Protein AF-A0A5N6U163-F1 (afdb_monomer)

Structure (mmCIF, N/CA/C/O backbone):
data_AF-A0A5N6U163-F1
#
_entry.id   AF-A0A5N6U163-F1
#
loop_
_atom_site.group_PDB
_atom_site.id
_atom_site.type_symbol
_atom_site.label_atom_id
_atom_site.label_alt_id
_atom_site.label_comp_id
_atom_site.label_asym_id
_atom_site.label_entity_id
_atom_site.label_seq_id
_atom_site.pdbx_PDB_ins_code
_atom_site.Cartn_x
_atom_site.Cartn_y
_atom_site.Cartn_z
_atom_site.occupancy
_atom_site.B_iso_or_equiv
_atom_site.auth_seq_id
_atom_site.auth_comp_id
_atom_site.auth_asym_id
_atom_site.auth_atom_id
_atom_site.pdbx_PDB_model_num
ATOM 1 N N . MET A 1 1 ? -34.568 18.442 1.385 1.00 37.31 1 MET A N 1
ATOM 2 C CA . MET A 1 1 ? -33.485 19.080 2.165 1.00 37.31 1 MET A CA 1
ATOM 3 C C . MET A 1 1 ? -33.330 18.307 3.462 1.00 37.31 1 MET A C 1
ATOM 5 O O . MET A 1 1 ? -34.075 18.571 4.391 1.00 37.31 1 MET A O 1
ATOM 9 N N . THR A 1 2 ? -32.432 17.327 3.523 1.00 28.47 2 THR A N 1
ATOM 10 C CA . THR A 1 2 ? -32.181 16.573 4.760 1.00 28.47 2 THR A CA 1
ATOM 11 C C . THR A 1 2 ? -30.725 16.135 4.810 1.00 28.47 2 THR A C 1
ATOM 13 O O . THR A 1 2 ? -30.266 15.420 3.928 1.00 28.47 2 THR A O 1
ATOM 16 N N . SER A 1 3 ? -30.054 16.632 5.849 1.00 31.48 3 SER A N 1
ATOM 17 C CA . SER A 1 3 ? -28.791 16.200 6.449 1.00 31.48 3 SER A CA 1
ATOM 18 C C . SER A 1 3 ? -27.632 15.858 5.510 1.00 31.48 3 SER A C 1
ATOM 20 O O . SER A 1 3 ? -27.437 14.713 5.119 1.00 31.48 3 SER A O 1
ATOM 22 N N . ASN A 1 4 ? -26.777 16.851 5.244 1.00 32.25 4 ASN A N 1
ATOM 23 C CA . ASN A 1 4 ? -25.361 16.563 5.025 1.00 32.25 4 ASN A CA 1
ATOM 24 C C . ASN A 1 4 ? -24.786 16.100 6.370 1.00 32.25 4 ASN A C 1
ATOM 26 O O . ASN A 1 4 ? -24.245 16.919 7.119 1.00 32.25 4 ASN A O 1
ATOM 30 N N . ASP A 1 5 ? -24.930 14.812 6.679 1.00 33.59 5 ASP A N 1
ATOM 31 C CA . ASP A 1 5 ? -24.161 14.167 7.738 1.00 33.59 5 ASP A CA 1
ATOM 32 C C . ASP A 1 5 ? -22.685 14.334 7.374 1.00 33.59 5 ASP A C 1
ATOM 34 O O . ASP A 1 5 ? -22.127 13.640 6.524 1.00 33.59 5 ASP A O 1
ATOM 38 N N . LYS A 1 6 ? -22.048 15.346 7.965 1.00 33.41 6 LYS A N 1
ATOM 39 C CA . LYS A 1 6 ? -20.608 15.544 7.854 1.00 33.41 6 LYS A CA 1
ATOM 40 C C . LYS A 1 6 ? -19.951 14.454 8.688 1.00 33.41 6 LYS A C 1
ATOM 42 O O . LYS A 1 6 ? -19.620 14.669 9.851 1.00 33.41 6 LYS A O 1
ATOM 47 N N . THR A 1 7 ? -19.746 13.282 8.100 1.00 34.97 7 THR A N 1
ATOM 48 C CA . THR A 1 7 ? -18.809 12.299 8.638 1.00 34.97 7 THR A CA 1
ATOM 49 C C . THR A 1 7 ? -17.405 12.888 8.517 1.00 34.97 7 THR A C 1
ATOM 51 O O . THR A 1 7 ? -16.732 12.744 7.500 1.00 34.97 7 THR A O 1
ATOM 54 N N . ILE A 1 8 ? -16.974 13.627 9.538 1.00 39.44 8 ILE A N 1
ATOM 55 C CA . ILE A 1 8 ? -15.586 14.063 9.673 1.00 39.44 8 ILE A CA 1
ATOM 56 C C . ILE A 1 8 ? -14.854 12.932 10.390 1.00 39.44 8 ILE A C 1
ATOM 58 O O . ILE A 1 8 ? -15.000 12.752 11.597 1.00 39.44 8 ILE A O 1
ATOM 62 N N . VAL A 1 9 ? -14.085 12.152 9.633 1.00 40.88 9 VAL A N 1
ATOM 63 C CA . VAL A 1 9 ? -13.141 11.183 10.195 1.00 40.88 9 VAL A CA 1
ATOM 64 C C . VAL A 1 9 ? -11.949 11.975 10.718 1.00 40.88 9 VAL A C 1
ATOM 66 O O . VAL A 1 9 ? -11.096 12.403 9.943 1.00 40.88 9 VAL A O 1
ATOM 69 N N . ILE A 1 10 ? -11.910 12.221 12.027 1.00 44.44 10 ILE A N 1
ATOM 70 C CA . ILE A 1 10 ? -10.724 12.788 12.669 1.00 44.44 10 ILE A CA 1
ATOM 71 C C . ILE A 1 10 ? -9.799 11.639 13.042 1.00 44.44 10 ILE A C 1
ATOM 73 O O . ILE A 1 10 ? -10.140 10.788 13.863 1.00 44.44 10 ILE A O 1
ATOM 77 N N . LEU A 1 11 ? -8.629 11.633 12.416 1.00 45.81 11 LEU A N 1
ATOM 78 C CA . LEU A 1 11 ? -7.546 10.706 12.690 1.00 45.81 11 LEU A CA 1
ATOM 79 C C . LEU A 1 11 ? -6.808 11.223 13.932 1.00 45.81 11 LEU A C 1
ATOM 81 O O . LEU A 1 11 ? -6.024 12.164 13.851 1.00 45.81 11 LEU A O 1
ATOM 85 N N . ALA A 1 12 ? -7.129 10.672 15.102 1.00 37.75 12 ALA A N 1
ATOM 86 C CA . ALA A 1 12 ? -6.407 10.964 16.339 1.00 37.75 12 ALA A CA 1
ATOM 87 C C . ALA A 1 12 ? -5.382 9.860 16.632 1.00 37.75 12 ALA A C 1
ATOM 89 O O . ALA A 1 12 ? -5.556 8.710 16.240 1.00 37.75 12 ALA A O 1
ATOM 90 N N . SER A 1 13 ? -4.292 10.253 17.280 1.00 43.25 13 SER A N 1
ATOM 91 C CA . SER A 1 13 ? -3.027 9.536 17.445 1.00 43.25 13 SER A CA 1
ATOM 92 C C . SER A 1 13 ? -3.063 8.383 18.457 1.00 43.25 13 SER A C 1
ATOM 94 O O . SER A 1 13 ? -3.935 8.287 19.314 1.00 43.25 13 SER A O 1
ATOM 96 N N . GLY A 1 14 ? -2.073 7.493 18.380 1.00 39.50 14 GLY A N 1
ATOM 97 C CA . GLY A 1 14 ? -1.786 6.497 19.413 1.00 39.50 14 GLY A CA 1
ATOM 98 C C . GLY A 1 14 ? -1.011 7.121 20.574 1.00 39.50 14 GLY A C 1
ATOM 99 O O . GLY A 1 14 ? 0.207 7.216 20.507 1.00 39.50 14 GLY A O 1
ATOM 100 N N . ALA A 1 15 ? -1.745 7.578 21.590 1.00 39.75 15 ALA A N 1
ATOM 101 C CA . ALA A 1 15 ? -1.333 7.774 22.996 1.00 39.75 15 ALA A CA 1
ATOM 102 C C . ALA A 1 15 ? -2.535 8.149 23.900 1.00 39.75 15 ALA A C 1
ATOM 104 O O . ALA A 1 15 ? -2.361 8.475 25.068 1.00 39.75 15 ALA A O 1
ATOM 105 N N . TRP A 1 16 ? -3.769 8.105 23.382 1.00 45.00 16 TRP A N 1
ATOM 106 C CA . TRP A 1 16 ? -4.985 8.545 24.078 1.00 45.00 16 TRP A CA 1
ATOM 107 C C . TRP A 1 16 ? -5.735 7.396 24.759 1.00 45.00 16 TRP A C 1
ATOM 109 O O . TRP A 1 16 ? -6.938 7.479 24.986 1.00 45.00 16 TRP A O 1
ATOM 119 N N . ASN A 1 17 ? -5.047 6.294 25.056 1.00 41.75 17 ASN A N 1
ATOM 120 C CA . ASN A 1 17 ? -5.713 5.072 25.507 1.00 41.75 17 ASN A CA 1
ATOM 121 C C . ASN A 1 17 ? -6.076 5.066 27.005 1.00 41.75 17 ASN A C 1
ATOM 123 O O . ASN A 1 17 ? -6.605 4.064 27.474 1.00 41.75 17 ASN A O 1
ATOM 127 N N . ALA A 1 18 ? -5.860 6.162 27.742 1.00 45.00 18 ALA A N 1
ATOM 128 C CA . ALA A 1 18 ? -6.469 6.393 29.056 1.00 45.00 18 ALA A CA 1
ATOM 129 C C . ALA A 1 18 ? -6.317 7.867 29.483 1.00 45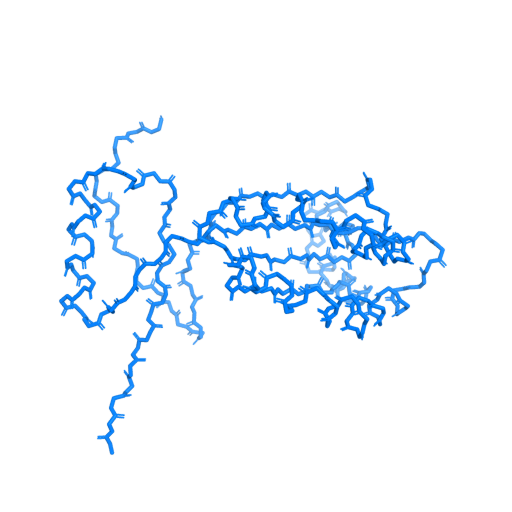.00 18 ALA A C 1
ATOM 131 O O . ALA A 1 18 ? -5.193 8.351 29.603 1.00 45.00 18 ALA A O 1
ATOM 132 N N . GLY A 1 19 ? -7.423 8.579 29.739 1.00 49.75 19 GLY A N 1
ATOM 133 C CA . GLY A 1 19 ? -7.392 9.902 30.384 1.00 49.75 19 GLY A CA 1
ATOM 134 C C . GLY A 1 19 ? -8.506 10.869 29.967 1.00 49.75 19 GLY A C 1
ATOM 135 O O . GLY A 1 19 ? -9.100 10.741 28.897 1.00 49.75 19 GLY A O 1
ATOM 136 N N . SER A 1 20 ? -8.737 11.887 30.804 1.00 51.34 20 SER A N 1
ATOM 137 C CA . SER A 1 20 ? -9.823 12.877 30.674 1.00 51.34 20 SER A CA 1
ATOM 138 C C . SER A 1 20 ? -9.835 13.640 29.346 1.00 51.34 20 SER A C 1
ATOM 140 O O . SER A 1 20 ? -10.900 13.954 28.828 1.00 51.34 20 SER A O 1
ATOM 142 N N . ALA A 1 21 ? -8.669 13.880 28.743 1.00 48.16 21 ALA A N 1
ATOM 143 C CA . ALA A 1 21 ? -8.567 14.624 27.489 1.00 48.16 21 ALA A CA 1
ATOM 144 C C . ALA A 1 21 ? -9.175 13.870 26.285 1.00 48.16 21 ALA A C 1
ATOM 146 O O . ALA A 1 21 ? -9.690 14.498 25.358 1.00 48.16 21 ALA A O 1
ATOM 147 N N . TYR A 1 22 ? -9.162 12.529 26.298 1.00 53.06 22 TYR A N 1
ATOM 148 C CA . TYR A 1 22 ? -9.832 11.717 25.276 1.00 53.06 22 TYR A CA 1
ATOM 149 C C . TYR A 1 22 ? -11.356 11.781 25.423 1.00 53.06 22 TYR A C 1
ATOM 151 O O . TYR A 1 22 ? -12.075 11.947 24.434 1.00 53.06 22 TYR A O 1
ATOM 159 N N . ASP A 1 23 ? -11.847 11.708 26.659 1.00 58.38 23 ASP A N 1
ATOM 160 C CA . ASP A 1 23 ? -13.275 11.796 26.963 1.00 58.38 23 ASP A CA 1
ATOM 161 C C . ASP A 1 23 ? -13.838 13.188 26.641 1.00 58.38 23 ASP A C 1
ATOM 163 O O . ASP A 1 23 ? -14.904 13.297 26.024 1.00 58.38 23 ASP A O 1
ATOM 167 N N . ASP A 1 24 ? -13.091 14.251 26.955 1.00 59.28 24 ASP A N 1
ATOM 168 C CA . ASP A 1 24 ? -13.435 15.634 26.609 1.00 59.28 24 ASP A CA 1
ATOM 169 C C . ASP A 1 24 ? -13.483 15.843 25.090 1.00 59.28 24 ASP A C 1
ATOM 171 O O . ASP A 1 24 ? -14.421 16.454 24.566 1.00 59.28 24 ASP A O 1
ATOM 175 N N . PHE A 1 25 ? -12.534 15.259 24.353 1.00 58.34 25 PHE A N 1
ATOM 176 C CA . PHE A 1 25 ? -12.524 15.287 22.893 1.00 58.34 25 PHE A CA 1
ATOM 177 C C . PHE A 1 25 ? -13.728 14.545 22.294 1.00 58.34 25 PHE A C 1
ATOM 179 O O . PHE A 1 25 ? -14.425 15.090 21.435 1.00 58.34 25 PHE A O 1
ATOM 186 N N . ARG A 1 26 ? -14.062 13.342 22.784 1.00 58.09 26 ARG A N 1
ATOM 187 C CA . ARG A 1 26 ? -15.274 12.618 22.350 1.00 58.09 26 ARG A CA 1
ATOM 188 C C . ARG A 1 26 ? -16.549 13.395 22.672 1.00 58.09 26 ARG A C 1
ATOM 190 O O . ARG A 1 26 ? -17.480 13.392 21.865 1.00 58.09 26 ARG A O 1
ATOM 197 N N . ARG A 1 27 ? -16.602 14.076 23.820 1.00 64.25 27 ARG A N 1
ATOM 198 C CA . ARG A 1 27 ? -17.743 14.908 24.227 1.00 64.25 27 ARG A CA 1
ATOM 199 C C . ARG A 1 27 ? -17.920 16.111 23.305 1.00 64.25 27 ARG A C 1
ATOM 201 O O . ARG A 1 27 ? -19.040 16.345 22.851 1.00 64.25 27 ARG A O 1
ATOM 208 N N . LEU A 1 28 ? -16.835 16.815 22.977 1.00 58.09 28 LEU A N 1
ATOM 209 C CA . LEU A 1 28 ? -16.834 17.925 22.019 1.00 58.09 28 LEU A CA 1
ATOM 210 C C . LEU A 1 28 ? -17.310 17.464 20.636 1.00 58.09 28 LEU A C 1
ATOM 212 O O . LEU A 1 28 ? -18.118 18.130 19.991 1.00 58.09 28 LEU A O 1
ATOM 216 N N . LEU A 1 29 ? -16.849 16.298 20.190 1.00 57.53 29 LEU A N 1
ATOM 217 C CA . LEU A 1 29 ? -17.212 15.742 18.890 1.00 57.53 29 LEU A CA 1
ATOM 218 C C . LEU A 1 29 ? -18.684 15.339 18.835 1.00 57.53 29 LEU A C 1
ATOM 220 O O . LEU A 1 29 ? -19.384 15.731 17.903 1.00 57.53 29 LEU A O 1
ATOM 224 N N . LYS A 1 30 ? -19.199 14.707 19.891 1.00 59.59 30 LYS A N 1
ATOM 225 C CA . LYS A 1 30 ? -20.630 14.415 20.032 1.00 59.59 30 LYS A CA 1
ATOM 226 C C . LYS A 1 30 ? -21.488 15.689 20.051 1.00 59.59 30 LYS A C 1
ATOM 228 O O . LYS A 1 30 ? -22.530 15.719 19.405 1.00 59.59 30 LYS A O 1
ATOM 233 N N . GLN A 1 31 ? -21.045 16.753 20.731 1.00 63.31 31 GLN A N 1
ATOM 234 C CA . GLN A 1 31 ? -21.716 18.066 20.724 1.00 63.31 31 GLN A CA 1
ATOM 235 C C . GLN A 1 31 ? -21.731 18.718 19.335 1.00 63.31 31 GLN A C 1
ATOM 237 O O . GLN A 1 31 ? -22.692 19.399 18.989 1.00 63.31 31 GLN A O 1
ATOM 242 N N . LYS A 1 32 ? -20.694 18.485 18.522 1.00 54.88 32 LYS A N 1
ATOM 243 C CA . LYS A 1 32 ? -20.610 18.947 17.127 1.00 54.88 32 LYS A CA 1
ATOM 244 C C . LYS A 1 32 ? -21.288 18.006 16.119 1.00 54.88 32 LYS A C 1
ATOM 246 O O . LYS A 1 32 ? -21.136 18.208 14.917 1.00 54.88 32 LYS A O 1
ATOM 251 N N . GLY A 1 33 ? -22.032 16.998 16.583 1.00 48.00 33 GLY A N 1
ATOM 252 C CA . GLY A 1 33 ? -22.760 16.053 15.728 1.00 48.00 33 GLY A CA 1
ATOM 253 C C . GLY A 1 33 ? -21.888 14.968 15.087 1.00 48.00 33 GLY A C 1
ATOM 254 O O . GLY A 1 33 ? -22.358 14.245 14.215 1.00 48.00 33 GLY A O 1
ATOM 255 N N . VAL A 1 34 ? -20.628 14.826 15.509 1.00 50.12 34 VAL A N 1
ATOM 256 C CA . VAL A 1 34 ? -19.741 13.739 15.079 1.00 50.12 34 VAL A CA 1
ATOM 257 C C . VAL A 1 34 ? -20.074 12.495 15.900 1.00 50.12 34 VAL A C 1
ATOM 259 O O . VAL A 1 34 ? -19.879 12.454 17.115 1.00 50.12 34 VAL A O 1
ATOM 262 N N . THR A 1 35 ? -20.600 11.470 15.236 1.00 43.09 35 THR A N 1
ATOM 263 C CA . THR A 1 35 ? -21.130 10.260 15.885 1.00 43.09 35 THR A CA 1
ATOM 264 C C . THR A 1 35 ? -20.098 9.141 16.044 1.00 43.09 35 THR A C 1
ATOM 266 O O . THR A 1 35 ? -20.342 8.203 16.803 1.00 43.09 35 THR A O 1
ATOM 269 N N . ALA A 1 36 ? -18.926 9.246 15.404 1.00 41.28 36 ALA A N 1
ATOM 270 C CA . ALA A 1 36 ? -17.842 8.274 15.523 1.00 41.28 36 ALA A CA 1
ATOM 271 C C . ALA A 1 36 ? -16.456 8.923 15.380 1.00 41.28 36 ALA A C 1
ATOM 273 O O . ALA A 1 36 ? -16.225 9.745 14.497 1.00 41.28 36 ALA A O 1
ATOM 274 N N . VAL A 1 37 ? -15.529 8.509 16.247 1.00 47.16 37 VAL A N 1
ATOM 275 C CA . VAL A 1 37 ? -14.111 8.891 16.230 1.00 47.16 37 VAL A CA 1
ATOM 276 C C . VAL A 1 37 ? -13.329 7.599 16.367 1.00 47.16 37 VAL A C 1
ATOM 278 O O . VAL A 1 37 ? -13.448 6.920 17.390 1.00 47.16 37 VAL A O 1
ATOM 281 N N . ALA A 1 38 ? -12.587 7.230 15.330 1.00 51.19 38 ALA A N 1
ATOM 282 C CA . ALA A 1 38 ? -11.729 6.058 15.345 1.00 51.19 38 ALA A CA 1
ATOM 283 C C . ALA A 1 38 ? -10.279 6.519 15.209 1.00 51.19 38 ALA A C 1
ATOM 285 O O . ALA A 1 38 ? -9.942 7.260 14.288 1.00 51.19 38 ALA A O 1
ATOM 286 N N . ILE A 1 39 ? -9.426 6.069 16.127 1.00 57.16 39 ILE A N 1
ATOM 287 C CA . ILE A 1 39 ? -7.986 6.032 15.882 1.00 57.16 39 ILE A CA 1
ATOM 288 C C . ILE A 1 39 ? -7.804 4.984 14.790 1.00 57.16 39 ILE A C 1
ATOM 290 O O . ILE A 1 39 ? -8.208 3.834 14.966 1.00 57.16 39 ILE A O 1
ATOM 294 N N . VAL A 1 40 ? -7.260 5.391 13.649 1.00 71.25 40 VAL A N 1
ATOM 295 C CA . VAL A 1 40 ? -7.037 4.484 12.528 1.00 71.25 40 VAL A CA 1
ATOM 296 C C . VAL A 1 40 ? -5.541 4.381 12.307 1.00 71.25 40 VAL A C 1
ATOM 298 O O . VAL A 1 40 ? -4.883 5.344 11.916 1.00 71.25 40 VAL A O 1
ATOM 301 N N . ILE A 1 41 ? -5.000 3.202 12.594 1.00 85.38 41 ILE A N 1
ATOM 302 C CA . ILE A 1 41 ? -3.620 2.863 12.282 1.00 85.38 41 ILE A CA 1
ATOM 303 C C . ILE A 1 41 ? -3.516 2.757 10.768 1.00 85.38 41 ILE A C 1
ATOM 305 O O . ILE A 1 41 ? -4.310 2.065 10.126 1.00 85.38 41 ILE A O 1
ATOM 309 N N . ARG A 1 42 ? -2.505 3.412 10.206 1.00 91.94 42 ARG A N 1
ATOM 310 C CA . ARG A 1 42 ? -2.110 3.233 8.819 1.00 91.94 42 ARG A CA 1
ATOM 311 C C . ARG A 1 42 ? -0.904 2.316 8.736 1.00 91.94 42 ARG A C 1
ATOM 313 O O . ARG A 1 42 ? 0.172 2.658 9.225 1.00 91.94 42 ARG A O 1
ATOM 320 N N . LEU A 1 43 ? -1.068 1.189 8.055 1.00 95.25 43 LEU A N 1
ATOM 321 C CA . LEU A 1 43 ? 0.029 0.325 7.639 1.00 95.25 43 LEU A CA 1
ATOM 322 C C . LEU A 1 43 ? 0.359 0.618 6.172 1.00 95.25 43 LEU A C 1
ATOM 324 O O . LEU A 1 43 ? -0.522 0.562 5.318 1.00 95.25 43 LEU A O 1
ATOM 328 N N . THR A 1 44 ? 1.620 0.921 5.871 1.00 97.00 44 THR A N 1
ATOM 329 C CA . THR A 1 44 ? 2.100 1.100 4.492 1.00 97.00 44 THR A CA 1
ATOM 330 C C . THR A 1 44 ? 3.066 -0.017 4.134 1.00 97.00 44 THR A C 1
ATOM 332 O O . THR A 1 44 ? 4.000 -0.277 4.889 1.00 97.00 44 THR A O 1
ATOM 335 N N . LEU A 1 45 ? 2.870 -0.666 2.985 1.00 97.31 45 LEU A N 1
ATOM 336 C CA . LEU A 1 45 ? 3.805 -1.654 2.444 1.00 97.31 45 LEU A CA 1
ATOM 337 C C . LEU A 1 45 ? 4.381 -1.106 1.142 1.00 97.31 45 LEU A C 1
ATOM 339 O O . LEU A 1 45 ? 3.665 -1.010 0.152 1.00 97.31 45 LEU A O 1
ATOM 343 N N . MET A 1 46 ? 5.659 -0.751 1.142 1.00 97.94 46 MET A N 1
ATOM 344 C CA . MET A 1 46 ? 6.389 -0.304 -0.042 1.00 97.94 46 MET A CA 1
ATOM 345 C C . MET A 1 46 ? 6.845 -1.521 -0.836 1.00 97.94 46 MET A C 1
ATOM 347 O O . MET A 1 46 ? 7.569 -2.371 -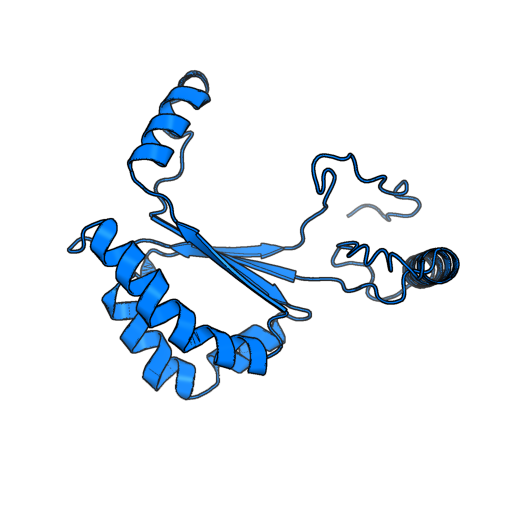0.310 1.00 97.94 46 MET A O 1
ATOM 351 N N . LEU A 1 47 ? 6.397 -1.614 -2.083 1.00 97.81 47 LEU A N 1
ATOM 352 C CA . LEU A 1 47 ? 6.556 -2.801 -2.907 1.00 97.81 47 LEU A CA 1
ATOM 353 C C . LEU A 1 47 ? 7.730 -2.671 -3.873 1.00 97.81 47 LEU A C 1
ATOM 355 O O . LEU A 1 47 ? 8.010 -1.604 -4.426 1.00 97.81 47 LEU A O 1
ATOM 359 N N . LYS A 1 48 ? 8.381 -3.808 -4.105 1.00 97.56 48 LYS A N 1
ATOM 360 C CA . LYS A 1 48 ? 9.273 -4.033 -5.239 1.00 97.56 48 LYS A CA 1
ATOM 361 C C . LYS A 1 48 ? 8.654 -5.073 -6.142 1.00 97.56 48 LYS A C 1
ATOM 363 O O . LYS A 1 48 ? 8.344 -6.166 -5.662 1.00 97.56 48 LYS A O 1
ATOM 368 N N . LYS A 1 49 ? 8.513 -4.766 -7.428 1.00 97.31 49 LYS A N 1
ATOM 369 C CA . LYS A 1 49 ? 8.105 -5.771 -8.405 1.00 97.31 49 LYS A CA 1
ATOM 370 C C . LYS A 1 49 ? 9.224 -6.778 -8.616 1.00 97.31 49 LYS A C 1
ATOM 372 O O . LYS A 1 49 ? 10.402 -6.507 -8.353 1.00 97.31 49 LYS A O 1
ATOM 377 N N . ARG A 1 50 ? 8.868 -7.956 -9.110 1.00 97.81 50 ARG A N 1
ATOM 378 C CA . ARG A 1 50 ? 9.877 -8.899 -9.587 1.00 97.81 50 ARG A CA 1
ATOM 379 C C . ARG A 1 50 ? 10.651 -8.319 -10.775 1.00 97.81 50 ARG A C 1
ATOM 381 O O . ARG A 1 50 ? 10.104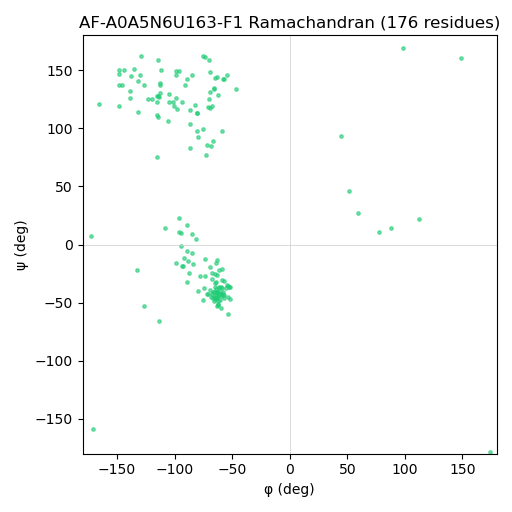 -7.597 -11.606 1.00 97.81 50 ARG A O 1
ATOM 388 N N . LYS A 1 51 ? 11.946 -8.634 -10.850 1.00 96.25 51 LYS A N 1
ATOM 389 C CA . LYS A 1 51 ? 12.862 -8.057 -11.851 1.00 96.25 51 LYS A CA 1
ATOM 390 C C . LYS A 1 51 ? 12.552 -8.490 -13.286 1.00 96.25 51 LYS A C 1
ATOM 392 O O . LYS A 1 51 ? 12.911 -7.772 -14.208 1.00 96.25 51 LYS A O 1
ATOM 397 N N . ASP A 1 52 ? 11.912 -9.641 -13.454 1.00 97.50 52 ASP A N 1
ATOM 398 C CA . ASP A 1 52 ? 11.555 -10.238 -14.741 1.00 97.50 52 ASP A CA 1
ATOM 399 C C . ASP A 1 52 ? 10.229 -9.722 -15.322 1.00 97.50 52 ASP A C 1
ATOM 401 O O . ASP A 1 52 ? 9.910 -10.032 -16.465 1.00 97.50 52 ASP A O 1
ATOM 405 N N . LEU A 1 53 ? 9.472 -8.916 -14.570 1.00 97.81 53 LEU A N 1
ATOM 406 C CA . LEU A 1 53 ? 8.214 -8.333 -15.035 1.00 97.81 53 LEU A CA 1
ATOM 407 C C . LEU A 1 53 ? 8.401 -6.921 -15.582 1.00 97.81 53 LEU A C 1
ATOM 409 O O . LEU A 1 53 ? 9.208 -6.142 -15.067 1.00 97.81 53 LEU A O 1
ATOM 413 N N . THR A 1 54 ? 7.582 -6.539 -16.556 1.00 97.38 54 THR A N 1
ATOM 414 C CA . THR A 1 54 ? 7.388 -5.129 -16.922 1.00 97.38 54 THR A CA 1
ATOM 415 C C . THR A 1 54 ? 6.545 -4.401 -15.867 1.00 97.38 54 THR A C 1
ATOM 417 O O . THR A 1 54 ? 5.844 -5.030 -15.070 1.00 97.38 54 THR A O 1
ATOM 420 N N . ASP A 1 55 ? 6.590 -3.064 -15.845 1.00 96.44 55 ASP A N 1
ATOM 421 C CA . ASP A 1 55 ? 5.717 -2.262 -14.969 1.00 96.44 55 ASP A CA 1
ATOM 422 C C . ASP A 1 55 ? 4.230 -2.506 -15.265 1.00 96.44 55 ASP A C 1
ATOM 424 O O . ASP A 1 55 ? 3.417 -2.594 -14.349 1.00 96.44 55 ASP A O 1
ATOM 428 N N . GLU A 1 56 ? 3.876 -2.691 -16.540 1.00 96.81 56 GLU A N 1
ATOM 429 C CA . GLU A 1 56 ? 2.506 -2.998 -16.954 1.00 96.81 56 GLU A CA 1
ATOM 430 C C . GLU A 1 56 ? 2.040 -4.360 -16.428 1.00 96.81 56 GLU A C 1
ATOM 432 O O . GLU A 1 56 ? 0.954 -4.454 -15.858 1.00 96.81 56 GLU A O 1
ATOM 437 N N . GLN A 1 57 ? 2.859 -5.409 -16.562 1.00 98.19 57 GLN A N 1
ATOM 438 C CA . GLN A 1 57 ? 2.534 -6.738 -16.036 1.00 98.19 57 GLN A CA 1
ATOM 439 C C . GLN A 1 57 ? 2.329 -6.698 -14.519 1.00 98.19 57 GLN A C 1
ATOM 441 O O . GLN A 1 57 ? 1.350 -7.253 -14.015 1.00 98.19 57 GLN A O 1
ATOM 446 N N . PHE A 1 58 ? 3.213 -5.994 -13.807 1.00 98.31 58 PHE A N 1
ATOM 447 C CA . PHE A 1 58 ? 3.108 -5.784 -12.367 1.00 98.31 58 PHE A CA 1
ATOM 448 C C . PHE A 1 58 ? 1.804 -5.065 -11.988 1.00 98.31 58 PHE A C 1
ATOM 450 O O . PHE A 1 58 ? 1.023 -5.600 -11.200 1.00 98.31 58 PHE A O 1
ATOM 457 N N . HIS A 1 59 ? 1.519 -3.899 -12.576 1.00 97.75 59 HIS A N 1
ATOM 458 C CA . HIS A 1 59 ? 0.310 -3.128 -12.264 1.00 97.75 59 HIS A CA 1
ATOM 459 C C . HIS A 1 59 ? -0.974 -3.873 -12.640 1.00 97.75 59 HIS A C 1
ATOM 461 O O . HIS A 1 59 ? -1.953 -3.828 -11.889 1.00 97.75 59 HIS A O 1
ATOM 467 N N . ARG A 1 60 ? -0.976 -4.585 -13.773 1.00 98.12 60 ARG A N 1
ATOM 468 C CA . ARG A 1 60 ? -2.128 -5.353 -14.253 1.00 98.12 60 ARG A CA 1
ATOM 469 C C . ARG A 1 60 ? -2.457 -6.508 -13.314 1.00 98.12 60 ARG A C 1
ATOM 471 O O . ARG A 1 60 ? -3.616 -6.645 -12.928 1.00 98.12 60 ARG A O 1
ATOM 478 N N . HIS A 1 61 ? -1.463 -7.309 -12.920 1.00 98.62 61 HIS A N 1
ATOM 479 C CA . HIS A 1 61 ? -1.671 -8.399 -11.958 1.00 98.62 61 HIS A CA 1
ATOM 480 C C . HIS A 1 61 ? -2.119 -7.849 -10.606 1.00 98.62 61 HIS A C 1
ATOM 482 O O . HIS A 1 61 ? -3.107 -8.312 -10.035 1.00 98.62 61 HIS A O 1
ATOM 488 N N . TRP A 1 62 ? -1.448 -6.802 -10.124 1.00 98.38 62 TRP A N 1
ATOM 489 C CA . TRP A 1 62 ? -1.754 -6.217 -8.826 1.00 98.38 62 TRP A CA 1
ATOM 490 C C . TRP A 1 62 ? -3.185 -5.660 -8.764 1.00 98.38 62 TRP A C 1
ATOM 492 O O . TRP A 1 62 ? -3.909 -5.925 -7.804 1.00 98.38 62 TRP A O 1
ATOM 502 N N . THR A 1 63 ? -3.631 -4.972 -9.818 1.00 98.19 63 THR A N 1
ATOM 503 C CA . THR A 1 63 ? -4.971 -4.367 -9.887 1.00 98.19 63 THR A CA 1
ATOM 504 C C . THR A 1 63 ? -6.068 -5.397 -10.124 1.00 98.19 63 THR A C 1
ATOM 506 O O . THR A 1 63 ? -7.093 -5.361 -9.450 1.00 98.19 63 THR A O 1
ATOM 509 N N . HIS A 1 64 ? -5.893 -6.297 -11.095 1.00 98.25 64 HIS A N 1
ATOM 510 C CA . HIS A 1 64 ? -6.993 -7.129 -11.599 1.00 98.25 64 HIS A CA 1
ATOM 511 C C . HIS A 1 64 ? -7.035 -8.540 -11.014 1.00 98.25 64 HIS A C 1
ATOM 513 O O . HIS A 1 64 ? -8.063 -9.201 -11.138 1.00 98.25 64 HIS A O 1
ATOM 519 N N . VAL A 1 65 ? -5.953 -8.998 -10.383 1.00 98.38 65 VAL A N 1
ATOM 520 C CA . VAL A 1 65 ? -5.880 -10.322 -9.750 1.00 98.38 65 VAL A CA 1
ATOM 521 C C . VAL A 1 65 ? -5.757 -10.157 -8.242 1.00 98.38 65 VAL A C 1
ATOM 523 O O . VAL A 1 65 ? -6.700 -10.461 -7.512 1.00 98.38 65 VAL A O 1
ATOM 526 N N . HIS A 1 66 ? -4.643 -9.586 -7.779 1.00 98.31 66 HIS A N 1
ATOM 527 C CA . HIS A 1 66 ? -4.342 -9.502 -6.350 1.00 98.31 66 HIS A CA 1
ATOM 528 C C . HIS A 1 66 ? -5.350 -8.633 -5.590 1.00 98.31 66 HIS A C 1
ATOM 530 O O . HIS A 1 66 ? -5.831 -9.022 -4.530 1.00 98.31 66 HIS A O 1
ATOM 536 N N . GLY A 1 67 ? -5.703 -7.462 -6.133 1.00 97.94 67 GLY A N 1
ATOM 537 C CA . GLY A 1 67 ? -6.642 -6.529 -5.508 1.00 97.94 67 GLY A CA 1
ATOM 538 C C . GLY A 1 67 ? -7.982 -7.185 -5.146 1.00 97.94 67 GLY A C 1
ATOM 539 O O . GLY A 1 67 ? -8.324 -7.223 -3.961 1.00 97.94 67 GLY A O 1
ATOM 540 N N . PRO A 1 68 ? -8.727 -7.741 -6.119 1.00 97.69 68 PRO A N 1
ATOM 541 C CA . PRO A 1 68 ? -9.962 -8.479 -5.863 1.00 97.69 68 PRO A CA 1
ATOM 542 C C . PRO A 1 68 ? -9.776 -9.675 -4.925 1.00 97.69 68 PRO A C 1
ATOM 544 O O . PRO A 1 68 ? -10.598 -9.867 -4.030 1.00 97.69 68 PRO A O 1
ATOM 547 N N . LEU A 1 69 ? -8.683 -10.432 -5.089 1.00 97.88 69 LEU A N 1
ATOM 548 C CA . LEU A 1 69 ? -8.372 -11.618 -4.287 1.00 97.88 69 LEU A CA 1
ATOM 549 C C . LEU A 1 69 ? -8.303 -11.297 -2.786 1.00 97.88 69 LEU A C 1
ATOM 551 O O . LEU A 1 69 ? -8.881 -12.017 -1.973 1.00 97.88 69 LEU A O 1
ATOM 555 N N . VAL A 1 70 ? -7.625 -10.209 -2.407 1.00 97.81 70 VAL A N 1
ATOM 556 C CA . VAL A 1 70 ? -7.4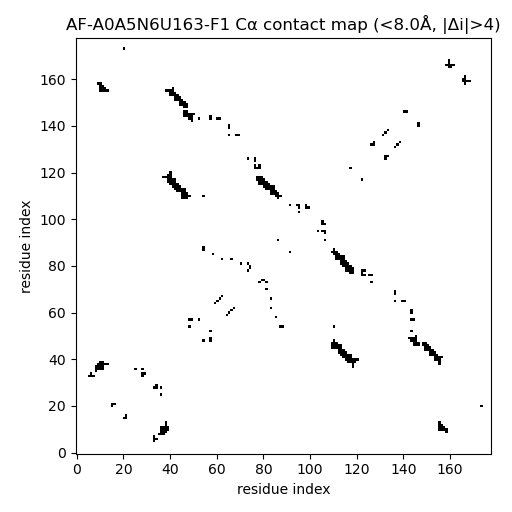03 -9.875 -0.989 1.00 97.81 70 VAL A CA 1
ATOM 557 C C . VAL A 1 70 ? -8.463 -8.951 -0.398 1.00 97.81 70 VAL A C 1
ATOM 559 O O . VAL A 1 70 ? -8.583 -8.894 0.821 1.00 97.81 70 VAL A O 1
ATOM 562 N N . SER A 1 71 ? -9.243 -8.228 -1.207 1.00 96.06 71 SER A N 1
ATOM 563 C CA . SER A 1 71 ? -10.120 -7.155 -0.703 1.00 96.06 71 SER A CA 1
ATOM 564 C C . SER A 1 71 ? -11.190 -7.652 0.272 1.00 96.06 71 SER A C 1
ATOM 566 O O . SER A 1 71 ? -11.287 -7.137 1.386 1.00 96.06 71 SER A O 1
ATOM 568 N N . ALA A 1 72 ? -11.968 -8.674 -0.109 1.00 92.75 72 ALA A N 1
ATOM 569 C CA . ALA A 1 72 ? -13.002 -9.239 0.766 1.00 92.75 72 ALA A CA 1
ATOM 570 C C . ALA A 1 72 ? -12.392 -9.893 2.016 1.00 92.75 72 ALA A C 1
ATOM 572 O O . ALA A 1 72 ? -12.928 -9.779 3.118 1.00 92.75 72 ALA A O 1
ATOM 573 N N . TRP A 1 73 ? -11.234 -10.529 1.849 1.00 96.75 73 TRP A N 1
ATOM 574 C CA . TRP A 1 73 ? -10.505 -11.172 2.932 1.00 96.75 73 TRP A CA 1
ATOM 575 C C . TRP A 1 73 ? -9.970 -10.163 3.961 1.00 96.75 73 TRP A C 1
ATOM 577 O O . TRP A 1 73 ? -10.183 -10.346 5.159 1.00 96.75 73 TRP A O 1
ATOM 587 N N . LEU A 1 74 ? -9.350 -9.064 3.519 1.00 96.44 74 LEU A N 1
ATOM 588 C CA . LEU A 1 74 ? -8.883 -7.976 4.387 1.00 96.44 74 LEU A CA 1
ATOM 589 C C . LEU A 1 74 ? -10.051 -7.301 5.115 1.00 96.44 74 LEU A C 1
ATOM 591 O O . LEU A 1 74 ? -9.973 -7.079 6.325 1.00 96.44 74 LEU A O 1
ATOM 595 N N . ALA A 1 75 ? -11.145 -7.019 4.401 1.00 92.50 75 ALA A N 1
ATOM 596 C CA . ALA A 1 75 ? -12.353 -6.449 4.996 1.00 92.50 75 ALA A CA 1
ATOM 597 C C . ALA A 1 75 ? -12.927 -7.360 6.096 1.00 92.50 75 ALA A C 1
ATOM 599 O O . ALA A 1 75 ? -13.255 -6.883 7.181 1.00 92.50 75 ALA A O 1
ATOM 600 N N . GLY A 1 76 ? -12.958 -8.679 5.866 1.00 92.69 76 GLY A N 1
ATOM 601 C CA . GLY A 1 76 ? -13.391 -9.670 6.858 1.00 92.69 76 GLY A CA 1
ATOM 602 C C . GLY A 1 76 ? -12.535 -9.716 8.132 1.00 92.69 76 GLY A C 1
ATOM 603 O O . GLY A 1 76 ? -13.030 -10.128 9.176 1.00 92.69 76 GLY A O 1
ATOM 604 N N . HIS A 1 77 ? -11.284 -9.245 8.078 1.00 94.31 77 HIS A N 1
ATOM 605 C CA . HIS A 1 77 ? -10.387 -9.133 9.239 1.00 94.31 77 HIS A CA 1
ATOM 606 C C . HIS A 1 77 ? -10.383 -7.726 9.871 1.00 94.31 77 HIS A C 1
ATOM 608 O O . HIS A 1 77 ? -9.554 -7.430 10.732 1.00 94.31 77 HIS A O 1
ATOM 614 N N . GLY A 1 78 ? -11.311 -6.849 9.474 1.00 85.88 78 GLY A N 1
ATOM 615 C CA . GLY A 1 78 ? -11.493 -5.527 10.079 1.00 85.88 78 GLY A CA 1
ATOM 616 C C . GLY A 1 78 ? -10.636 -4.414 9.473 1.00 85.88 78 GLY A C 1
ATOM 617 O O . GLY A 1 78 ? -10.527 -3.341 10.067 1.00 85.88 78 GLY A O 1
ATOM 618 N N . VAL A 1 79 ? -10.033 -4.626 8.297 1.00 88.62 79 VAL A N 1
ATOM 619 C CA . VAL A 1 79 ? -9.411 -3.534 7.533 1.00 88.62 79 VAL A CA 1
ATOM 620 C C . VAL A 1 79 ? -10.506 -2.622 6.976 1.00 88.62 79 VAL A C 1
ATOM 622 O O . VAL A 1 79 ? -11.405 -3.068 6.270 1.00 88.62 79 VAL A O 1
ATOM 625 N N . ILE A 1 80 ? -10.409 -1.329 7.277 1.00 87.50 80 ILE A N 1
ATOM 626 C CA . ILE A 1 80 ? -11.420 -0.306 6.967 1.00 87.50 80 ILE A CA 1
ATOM 627 C C . ILE A 1 80 ? -11.186 0.310 5.582 1.00 87.50 80 ILE A C 1
ATOM 629 O O . ILE A 1 80 ? -12.129 0.699 4.897 1.00 87.50 80 ILE A O 1
ATOM 633 N N . LYS A 1 81 ? -9.926 0.407 5.150 1.00 90.19 81 LYS A N 1
ATOM 634 C CA . LYS A 1 81 ? -9.566 0.852 3.798 1.00 90.19 81 LYS A CA 1
ATOM 635 C C . LYS A 1 81 ? -8.323 0.121 3.322 1.00 90.19 81 LYS A C 1
ATOM 637 O O . LYS A 1 81 ? -7.352 -0.001 4.065 1.00 90.19 81 LYS A O 1
ATOM 642 N N . TYR A 1 82 ? -8.369 -0.300 2.064 1.00 95.06 82 TYR A N 1
ATOM 643 C CA . TYR A 1 82 ? -7.254 -0.835 1.296 1.00 95.06 82 TYR A CA 1
ATOM 644 C C . TYR A 1 82 ? -7.092 0.011 0.035 1.00 95.06 82 TYR A C 1
ATOM 646 O O . TYR A 1 82 ? -8.048 0.190 -0.718 1.00 95.06 82 TYR A O 1
ATOM 654 N N . SER A 1 83 ? -5.897 0.546 -0.193 1.00 96.50 83 SER A N 1
ATOM 655 C CA . SER A 1 83 ? -5.547 1.203 -1.451 1.00 96.50 83 SER A CA 1
ATOM 656 C C . SER A 1 83 ? -4.228 0.681 -2.003 1.00 96.50 83 SER A C 1
ATOM 658 O O . SER A 1 83 ? -3.299 0.354 -1.261 1.00 96.50 83 SER A O 1
ATOM 660 N N . GLN A 1 84 ? -4.162 0.635 -3.331 1.00 98.12 84 GLN A N 1
ATOM 661 C CA . GLN A 1 84 ? -2.945 0.403 -4.094 1.00 98.12 84 GLN A CA 1
ATOM 662 C C . GLN A 1 84 ? -2.503 1.732 -4.702 1.00 98.12 84 GLN A C 1
ATOM 664 O O . GLN A 1 84 ? -3.256 2.368 -5.437 1.00 98.12 84 GLN A O 1
ATOM 669 N N . TYR A 1 85 ? -1.286 2.154 -4.392 1.00 97.06 85 TYR A N 1
ATOM 670 C CA . TYR A 1 85 ? -0.609 3.237 -5.083 1.00 97.06 85 TYR A CA 1
ATOM 671 C C . TYR A 1 85 ? 0.339 2.638 -6.114 1.00 97.06 85 TYR A C 1
ATOM 673 O O . TYR A 1 85 ? 1.303 1.958 -5.757 1.00 97.06 85 TYR A O 1
ATOM 681 N N . HIS A 1 86 ? 0.073 2.914 -7.384 1.00 96.38 86 HIS A N 1
ATOM 682 C CA . HIS A 1 86 ? 0.919 2.506 -8.500 1.00 96.38 86 HIS A CA 1
ATOM 683 C C . HIS A 1 86 ? 1.935 3.611 -8.786 1.00 96.38 86 HIS A C 1
ATOM 685 O O . HIS A 1 86 ? 1.562 4.784 -8.809 1.00 96.38 86 HIS A O 1
ATOM 691 N N . GLN A 1 87 ? 3.197 3.255 -9.045 1.00 94.31 87 GLN A N 1
ATOM 692 C CA . GLN A 1 87 ? 4.230 4.218 -9.441 1.00 94.31 87 GLN A CA 1
ATOM 693 C C . GLN A 1 87 ? 4.729 3.946 -10.874 1.00 94.31 87 GLN A C 1
ATOM 695 O O . GLN A 1 87 ? 5.838 3.439 -11.049 1.00 94.31 87 GLN A O 1
ATOM 700 N N . PRO A 1 88 ? 3.943 4.286 -11.919 1.00 92.75 88 PRO A N 1
ATOM 701 C CA . PRO A 1 88 ? 4.394 4.195 -13.304 1.00 92.75 88 PRO A CA 1
ATOM 702 C C . PRO A 1 88 ? 5.703 4.956 -13.563 1.00 92.75 88 PRO A C 1
ATOM 704 O O . PRO A 1 88 ? 5.890 6.047 -13.010 1.00 92.75 88 PRO A O 1
ATOM 707 N N . PRO A 1 89 ? 6.573 4.454 -14.462 1.00 91.44 89 PRO A N 1
ATOM 708 C CA . PRO A 1 89 ? 7.849 5.094 -14.780 1.00 91.44 89 PRO A CA 1
ATOM 709 C C . PRO A 1 89 ? 7.732 6.570 -15.175 1.00 91.44 89 PRO A C 1
ATOM 711 O O . PRO A 1 89 ? 8.578 7.370 -14.785 1.00 91.44 89 PRO A O 1
ATOM 714 N N . GLN A 1 90 ? 6.665 6.946 -15.890 1.00 93.44 90 GLN A N 1
ATOM 715 C CA . GLN A 1 90 ? 6.428 8.330 -16.304 1.00 93.44 90 GLN A CA 1
ATOM 716 C C . GLN A 1 90 ? 6.263 9.272 -15.104 1.00 93.44 90 GLN A C 1
ATOM 718 O O . GLN A 1 90 ? 6.975 10.266 -15.011 1.00 93.44 90 GLN A O 1
ATOM 723 N N . TYR A 1 91 ? 5.392 8.934 -14.146 1.00 93.31 91 TYR A N 1
ATOM 724 C CA . TYR A 1 91 ? 5.187 9.769 -12.958 1.00 93.31 91 TYR A CA 1
ATOM 725 C C . TYR A 1 91 ? 6.433 9.839 -12.074 1.00 93.31 91 TYR A C 1
ATOM 727 O O . TYR A 1 91 ? 6.698 10.880 -11.476 1.00 93.31 91 TYR A O 1
ATOM 735 N N . ARG A 1 92 ? 7.231 8.762 -12.017 1.00 90.88 92 ARG A N 1
ATOM 736 C CA . ARG A 1 92 ? 8.526 8.780 -11.325 1.00 90.88 92 ARG A CA 1
ATOM 737 C C . ARG A 1 92 ? 9.494 9.755 -11.996 1.00 90.88 92 ARG A C 1
ATOM 739 O O . ARG A 1 92 ? 10.100 10.560 -11.301 1.00 90.88 92 ARG A O 1
ATOM 746 N N . ALA A 1 93 ? 9.600 9.721 -13.325 1.00 91.31 93 ALA A N 1
ATOM 747 C CA . ALA A 1 93 ? 10.456 10.631 -14.084 1.00 91.31 93 ALA A CA 1
ATOM 748 C C . ALA A 1 93 ? 10.022 12.100 -13.938 1.00 91.31 93 ALA A C 1
ATOM 750 O O . ALA A 1 93 ? 10.868 12.978 -13.769 1.00 91.31 93 ALA A O 1
ATOM 751 N N . ASP A 1 94 ? 8.717 12.368 -13.961 1.00 93.62 94 ASP A N 1
ATOM 752 C CA . ASP A 1 94 ? 8.181 13.715 -13.754 1.00 93.62 94 ASP A CA 1
ATOM 753 C C . ASP A 1 94 ? 8.451 14.214 -12.326 1.00 93.62 94 ASP A C 1
ATOM 755 O O . ASP A 1 94 ? 8.876 15.355 -12.141 1.00 93.62 94 ASP A O 1
ATOM 759 N N . ALA A 1 95 ? 8.305 13.347 -11.316 1.00 92.25 95 ALA A N 1
ATOM 760 C CA . ALA A 1 95 ? 8.681 13.668 -9.942 1.00 92.25 95 ALA A CA 1
ATOM 761 C C . ALA A 1 95 ? 10.191 13.934 -9.804 1.00 92.25 95 ALA A C 1
ATOM 763 O O . ALA A 1 95 ? 10.575 14.892 -9.142 1.00 92.25 95 ALA A O 1
ATOM 764 N N . THR A 1 96 ? 11.054 13.155 -10.464 1.00 91.38 96 THR A N 1
ATOM 765 C CA . THR A 1 96 ? 12.508 13.398 -10.468 1.00 91.38 96 THR A CA 1
ATOM 766 C C . THR A 1 96 ? 12.851 14.785 -10.997 1.00 91.38 96 THR A C 1
ATOM 768 O O . THR A 1 96 ? 13.653 15.473 -10.378 1.00 91.38 96 THR A O 1
ATOM 771 N N . LYS A 1 97 ? 12.214 15.233 -12.085 1.00 92.25 97 LYS A N 1
ATOM 772 C CA . LYS A 1 97 ? 12.415 16.596 -12.608 1.00 92.25 97 LYS A CA 1
ATOM 773 C C . LYS A 1 97 ? 11.946 17.661 -11.618 1.00 92.25 97 LYS A C 1
ATOM 775 O O . LYS A 1 97 ? 12.629 18.658 -11.421 1.00 92.25 97 LYS A O 1
ATOM 780 N N . LEU A 1 98 ? 10.788 17.453 -10.986 1.00 93.69 98 LEU A N 1
ATOM 781 C CA . LEU A 1 98 ? 10.223 18.403 -10.023 1.00 93.69 98 LEU A CA 1
ATOM 782 C C . LEU A 1 98 ? 11.139 18.619 -8.808 1.00 93.69 98 LEU A C 1
ATOM 784 O O . LEU A 1 98 ? 11.233 19.732 -8.295 1.00 93.69 98 LEU A O 1
ATOM 788 N N . TRP A 1 99 ? 11.812 17.560 -8.362 1.00 93.75 99 TRP A N 1
ATOM 789 C CA . TRP A 1 99 ? 12.632 17.553 -7.151 1.00 93.75 99 TRP A CA 1
ATOM 790 C C . TRP A 1 99 ? 14.140 17.505 -7.430 1.00 93.75 99 TRP A C 1
ATOM 792 O O . TRP A 1 99 ? 14.921 17.273 -6.512 1.00 93.75 99 TRP A O 1
ATOM 802 N N . GLU A 1 100 ? 14.570 17.762 -8.669 1.00 89.56 100 GLU A N 1
ATOM 803 C CA . GLU A 1 100 ? 15.977 17.672 -9.095 1.00 89.56 100 GLU A CA 1
ATOM 804 C C . GLU A 1 100 ? 16.918 18.500 -8.205 1.00 89.56 100 GLU A C 1
ATOM 806 O O . GLU A 1 100 ? 18.020 18.066 -7.871 1.00 89.56 100 GLU A O 1
ATOM 811 N N . TYR A 1 101 ? 16.446 19.657 -7.733 1.00 93.69 101 TYR A N 1
ATOM 812 C CA . TYR A 1 101 ? 17.195 20.549 -6.847 1.00 93.69 101 TYR A CA 1
ATOM 813 C C . TYR A 1 101 ? 17.530 19.942 -5.468 1.00 93.69 101 TYR A C 1
ATOM 815 O O . TYR A 1 101 ? 18.389 20.473 -4.765 1.00 93.69 101 TYR A O 1
ATOM 823 N N . LEU A 1 102 ? 16.871 18.846 -5.068 1.00 94.56 102 LEU A N 1
ATOM 824 C CA . LEU A 1 102 ? 17.163 18.087 -3.844 1.00 94.56 102 LEU A CA 1
ATOM 825 C C . LEU A 1 102 ? 18.212 16.979 -4.061 1.00 94.56 102 LEU A C 1
ATOM 827 O O . LEU A 1 102 ? 18.632 16.347 -3.094 1.00 94.56 102 LEU A O 1
ATOM 831 N N . GLY A 1 103 ? 18.646 16.743 -5.304 1.00 89.19 103 GLY A N 1
ATOM 832 C CA . GLY A 1 103 ? 19.634 15.726 -5.672 1.00 89.19 103 GLY A CA 1
ATOM 833 C C . GLY A 1 103 ? 19.036 14.416 -6.200 1.00 89.19 103 GLY A C 1
ATOM 834 O O . GLY A 1 103 ? 17.831 14.166 -6.115 1.00 89.19 103 GLY A O 1
ATOM 835 N N . ALA A 1 104 ? 19.908 13.566 -6.757 1.00 75.06 104 ALA A N 1
ATOM 836 C CA . ALA A 1 104 ? 19.537 12.363 -7.514 1.00 75.06 104 ALA A CA 1
ATOM 837 C C . ALA A 1 104 ? 18.790 11.290 -6.695 1.00 75.06 104 ALA A C 1
ATOM 839 O O . ALA A 1 104 ? 17.983 10.549 -7.253 1.00 75.06 104 ALA A O 1
ATOM 840 N N . ASP A 1 105 ? 19.004 11.241 -5.378 1.00 83.50 105 ASP A N 1
ATOM 841 C CA . ASP A 1 105 ? 18.404 10.243 -4.480 1.00 83.50 105 ASP A CA 1
ATOM 842 C C . ASP A 1 105 ? 17.102 10.725 -3.810 1.00 83.50 105 ASP A C 1
ATOM 844 O O . ASP A 1 105 ? 16.577 10.081 -2.901 1.00 83.50 105 ASP A O 1
ATOM 848 N N . SER A 1 106 ? 16.558 11.866 -4.248 1.00 87.12 106 SER A N 1
ATOM 849 C CA . SER A 1 106 ? 15.357 12.475 -3.659 1.00 87.12 106 SER A CA 1
ATOM 850 C C . SER A 1 106 ? 14.052 11.740 -3.992 1.00 87.12 106 SER A C 1
ATOM 852 O O . SER A 1 106 ? 13.032 11.979 -3.343 1.00 87.12 106 SER A O 1
ATOM 854 N N . ILE A 1 107 ? 14.072 10.815 -4.961 1.00 91.12 107 ILE A N 1
ATOM 855 C CA . ILE A 1 107 ? 12.907 10.025 -5.375 1.00 91.12 107 ILE A CA 1
ATOM 856 C C . ILE A 1 107 ? 13.116 8.556 -5.062 1.00 91.12 107 ILE A C 1
ATOM 858 O O . ILE A 1 107 ? 14.086 7.923 -5.475 1.00 91.12 107 ILE A O 1
ATOM 862 N N . THR A 1 108 ? 12.140 7.982 -4.365 1.00 89.25 108 THR A N 1
ATOM 863 C CA . THR A 1 108 ? 12.173 6.564 -4.040 1.00 89.25 108 THR A CA 1
ATOM 864 C C . THR A 1 108 ? 12.084 5.675 -5.280 1.00 89.25 108 THR A C 1
ATOM 866 O O . THR A 1 108 ? 11.304 5.904 -6.206 1.00 89.25 108 THR A O 1
ATOM 869 N N . ASN A 1 109 ? 12.822 4.570 -5.232 1.00 90.31 109 ASN A N 1
ATOM 870 C CA . ASN A 1 109 ? 12.810 3.532 -6.247 1.00 90.31 109 ASN A CA 1
ATOM 871 C C . ASN A 1 109 ? 11.740 2.442 -5.987 1.00 90.31 109 ASN A C 1
ATOM 873 O O . ASN A 1 109 ? 11.852 1.344 -6.517 1.00 90.31 109 ASN A O 1
ATOM 877 N N . TRP A 1 110 ? 10.728 2.648 -5.139 1.00 95.50 110 TRP A N 1
ATOM 878 C CA . TRP A 1 110 ? 9.642 1.657 -4.974 1.00 95.50 110 TRP A CA 1
ATOM 879 C C . TRP A 1 110 ? 8.750 1.572 -6.220 1.00 95.50 110 TRP A C 1
ATOM 881 O O . TRP A 1 110 ? 8.538 2.572 -6.897 1.00 95.50 110 TRP A O 1
ATOM 891 N N . ASP A 1 111 ? 8.190 0.403 -6.524 1.00 96.62 111 ASP A N 1
ATOM 892 C CA . ASP A 1 111 ? 7.331 0.204 -7.711 1.00 96.62 111 ASP A CA 1
ATOM 893 C C . ASP A 1 111 ? 5.852 0.507 -7.427 1.00 96.62 111 ASP A C 1
ATOM 895 O O . ASP A 1 111 ? 5.046 0.726 -8.324 1.00 96.62 111 ASP A O 1
ATOM 899 N N . GLY A 1 112 ? 5.509 0.602 -6.148 1.00 97.00 112 GLY A N 1
ATOM 900 C CA . GLY A 1 112 ? 4.200 1.003 -5.661 1.00 97.00 112 GLY A CA 1
ATOM 901 C C . GLY A 1 112 ? 4.135 0.855 -4.148 1.00 97.00 112 GLY A C 1
ATOM 902 O O . GLY A 1 112 ? 5.118 0.468 -3.509 1.00 97.00 112 GLY A O 1
ATOM 903 N N . HIS A 1 113 ? 2.986 1.148 -3.550 1.00 97.19 113 HIS A N 1
ATOM 904 C CA . HIS A 1 113 ? 2.751 0.804 -2.152 1.00 97.19 113 HIS A CA 1
ATOM 905 C C . HIS A 1 113 ? 1.287 0.491 -1.835 1.00 97.19 113 HIS A C 1
ATOM 907 O O . HIS A 1 113 ? 0.368 1.031 -2.442 1.00 97.19 113 HIS A O 1
ATOM 913 N N . VAL A 1 114 ? 1.069 -0.375 -0.850 1.00 97.75 114 VAL A N 1
ATOM 914 C CA . VAL A 1 114 ? -0.246 -0.602 -0.237 1.00 97.75 114 VAL A CA 1
ATOM 915 C C . VAL A 1 114 ? -0.426 0.368 0.921 1.00 97.75 114 VAL A C 1
ATOM 917 O O . VAL A 1 114 ? 0.520 0.576 1.680 1.00 97.75 114 VAL A O 1
ATOM 920 N N . GLN A 1 115 ? -1.639 0.885 1.114 1.00 95.75 115 GLN A N 1
ATOM 921 C CA . GLN A 1 115 ? -2.045 1.505 2.376 1.00 95.75 115 GLN A CA 1
ATOM 922 C C . GLN A 1 115 ? -3.242 0.747 2.948 1.00 95.75 115 GLN A C 1
ATOM 924 O O . GLN A 1 115 ? -4.263 0.583 2.275 1.00 95.75 115 GLN A O 1
ATOM 929 N N . LEU A 1 116 ? -3.109 0.291 4.191 1.00 94.75 116 LEU A N 1
ATOM 930 C CA . LEU A 1 116 ? -4.191 -0.291 4.974 1.00 94.75 116 LEU A CA 1
ATOM 931 C C . LEU A 1 116 ? -4.521 0.631 6.135 1.00 94.75 116 LEU A C 1
ATOM 933 O O . LEU A 1 116 ? -3.623 1.124 6.811 1.00 94.75 116 LEU A O 1
ATOM 937 N N . TYR A 1 117 ? -5.807 0.810 6.382 1.00 90.81 117 TYR A N 1
ATOM 938 C CA . TYR A 1 117 ? -6.340 1.555 7.513 1.00 90.81 117 TYR A CA 1
ATOM 939 C C . TYR A 1 117 ? -7.105 0.580 8.397 1.00 90.81 117 TYR A C 1
ATOM 941 O O . TYR A 1 117 ? -8.011 -0.102 7.917 1.00 90.81 117 TYR A O 1
ATOM 949 N N . LEU A 1 118 ? -6.720 0.481 9.663 1.00 85.31 118 LEU A N 1
ATOM 950 C CA . LEU A 1 118 ? -7.202 -0.543 10.587 1.00 85.31 118 LEU A CA 1
ATOM 951 C C . LEU A 1 118 ? -7.349 0.015 12.011 1.00 85.31 118 LEU A C 1
ATOM 953 O O . LEU A 1 118 ? -6.597 0.910 12.397 1.00 85.31 118 LEU A O 1
ATOM 957 N N . PRO A 1 119 ? -8.289 -0.512 12.812 1.00 80.25 119 PRO A N 1
ATOM 958 C CA . PRO A 1 119 ? -8.497 -0.069 14.190 1.00 80.25 119 PRO A CA 1
ATOM 959 C C . PRO A 1 119 ? -7.455 -0.632 15.176 1.00 80.25 119 PRO A C 1
ATOM 961 O O . PRO A 1 119 ? -7.182 -0.007 16.195 1.00 80.25 119 PRO A O 1
ATOM 964 N N . SER A 1 120 ? -6.865 -1.799 14.886 1.00 83.06 120 SER A N 1
ATOM 965 C CA . SER A 1 120 ? -5.809 -2.443 15.684 1.00 83.06 120 SER A CA 1
ATOM 966 C C . SER A 1 120 ? -4.873 -3.241 14.777 1.00 83.06 120 SER A C 1
ATOM 968 O O . SER A 1 120 ? -5.329 -3.826 13.793 1.00 83.06 120 SER A O 1
ATOM 970 N N . LEU A 1 121 ? -3.579 -3.322 15.121 1.00 86.06 121 LEU A N 1
ATOM 971 C CA . LEU A 1 121 ? -2.627 -4.213 14.439 1.00 86.06 121 LEU A CA 1
ATOM 972 C C . LEU A 1 121 ? -3.049 -5.690 14.508 1.00 86.06 121 LEU A C 1
ATOM 974 O O . LEU A 1 121 ? -2.663 -6.462 13.628 1.00 86.06 121 LEU A O 1
ATOM 978 N N . ASP A 1 122 ? -3.896 -6.063 15.471 1.00 89.12 122 ASP A N 1
ATOM 979 C CA . ASP A 1 122 ? -4.463 -7.411 15.576 1.00 89.12 122 ASP A CA 1
ATOM 980 C C . ASP A 1 122 ? -5.246 -7.812 14.322 1.00 89.12 122 ASP A C 1
ATOM 982 O O . ASP A 1 122 ? -5.232 -8.980 1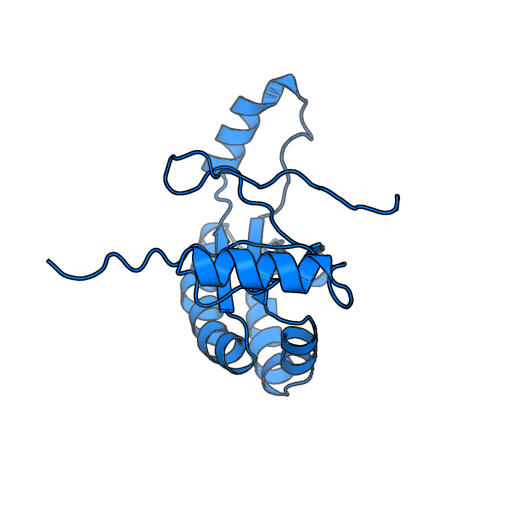3.944 1.00 89.12 122 ASP A O 1
ATOM 986 N N . CYS A 1 123 ? -5.867 -6.857 13.616 1.00 88.62 123 CYS A N 1
ATOM 987 C CA . CYS A 1 123 ? -6.527 -7.111 12.331 1.00 88.62 123 CYS A CA 1
ATOM 988 C C . CYS A 1 123 ? -5.571 -7.786 11.340 1.00 88.62 123 CYS A C 1
ATOM 990 O O . CYS A 1 123 ? -5.915 -8.774 10.695 1.00 88.62 123 CYS A O 1
ATOM 992 N N . ILE A 1 124 ? -4.341 -7.275 11.254 1.00 93.00 124 ILE A N 1
ATOM 993 C CA . ILE A 1 124 ? -3.321 -7.816 10.357 1.00 93.00 124 ILE A CA 1
ATOM 994 C C . ILE A 1 124 ? -2.682 -9.063 10.957 1.00 93.00 124 ILE A C 1
ATOM 996 O O . ILE A 1 124 ? -2.488 -10.027 10.228 1.00 93.00 124 ILE A O 1
ATOM 1000 N N . ALA A 1 125 ? -2.407 -9.103 12.263 1.00 94.12 125 ALA A N 1
ATOM 1001 C CA . ALA A 1 125 ? -1.865 -10.304 12.902 1.00 94.12 125 ALA A CA 1
ATOM 1002 C C . ALA A 1 125 ? -2.774 -11.532 12.688 1.00 94.12 125 ALA A C 1
ATOM 1004 O O . ALA A 1 125 ? -2.291 -12.600 12.311 1.00 94.12 125 ALA A O 1
ATOM 1005 N N . ASN A 1 126 ? -4.089 -11.353 12.835 1.00 93.88 126 ASN A N 1
ATOM 1006 C CA . ASN A 1 126 ? -5.093 -12.390 12.598 1.00 93.88 126 ASN A CA 1
ATOM 1007 C C . ASN A 1 126 ? -5.218 -12.756 11.115 1.00 93.88 126 ASN A C 1
ATOM 1009 O O . ASN A 1 126 ? -5.348 -13.930 10.781 1.00 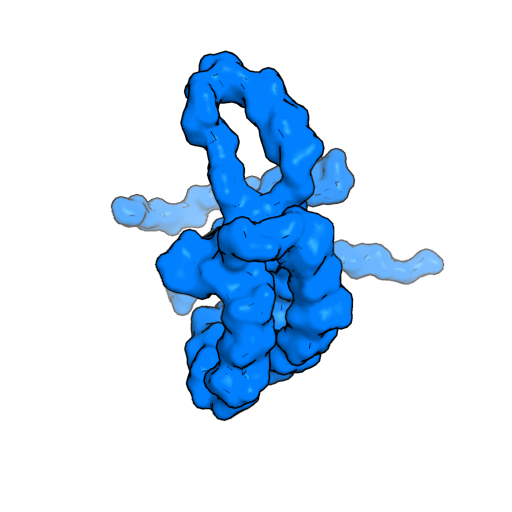93.88 126 ASN A O 1
ATOM 1013 N N . ALA A 1 127 ? -5.137 -11.776 10.210 1.00 95.31 127 ALA A N 1
ATOM 1014 C CA . ALA A 1 127 ? -5.106 -12.065 8.780 1.00 95.31 127 ALA A CA 1
ATOM 1015 C C . ALA A 1 127 ? -3.879 -12.927 8.430 1.00 95.31 127 ALA A C 1
ATOM 1017 O O . ALA A 1 127 ? -4.003 -13.974 7.807 1.00 95.31 127 ALA A O 1
ATOM 1018 N N . LEU A 1 128 ? -2.688 -12.562 8.905 1.00 95.00 128 LEU A N 1
ATOM 1019 C CA . LEU A 1 128 ? -1.450 -13.295 8.616 1.00 95.00 128 LEU A CA 1
ATOM 1020 C C . LEU A 1 128 ? -1.420 -14.719 9.201 1.00 95.00 128 LEU A C 1
ATOM 1022 O O . LEU A 1 128 ? -0.699 -15.574 8.680 1.00 95.00 128 LEU A O 1
ATOM 1026 N N . SER A 1 129 ? -2.168 -14.988 10.276 1.00 96.44 129 SER A N 1
ATOM 1027 C CA . SER A 1 129 ? -2.277 -16.326 10.870 1.00 96.44 129 SER A CA 1
ATOM 1028 C C . SER A 1 129 ? -3.320 -17.214 10.182 1.00 96.44 129 SER A C 1
ATOM 1030 O O . SER A 1 129 ? -3.263 -18.436 10.331 1.00 96.44 129 SER A O 1
ATOM 1032 N N . ASN A 1 130 ? -4.228 -16.633 9.392 1.00 97.81 130 ASN A N 1
ATOM 1033 C CA . ASN A 1 130 ? -5.242 -17.365 8.642 1.00 97.81 130 ASN A CA 1
ATOM 1034 C C . ASN A 1 130 ? -4.594 -18.251 7.550 1.00 97.81 130 ASN A C 1
ATOM 1036 O O . ASN A 1 130 ? -3.742 -17.757 6.804 1.00 97.81 130 ASN A O 1
ATOM 1040 N N . PRO A 1 131 ? -5.005 -19.527 7.390 1.00 97.88 131 PRO A N 1
ATOM 1041 C CA . PRO A 1 131 ? -4.478 -20.413 6.345 1.00 97.88 131 PRO A CA 1
ATOM 1042 C C . PRO A 1 131 ? -4.539 -19.816 4.935 1.00 97.88 131 PRO A C 1
ATOM 1044 O O . PRO A 1 131 ? -3.577 -19.942 4.179 1.00 97.88 131 PRO A O 1
ATOM 1047 N N . PHE A 1 132 ? -5.596 -19.056 4.622 1.00 97.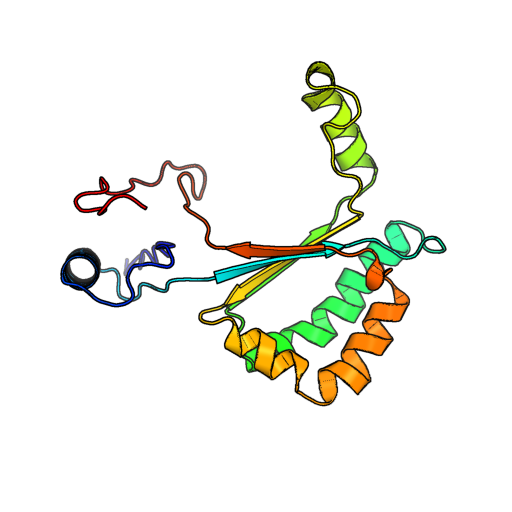94 132 PHE A N 1
ATOM 1048 C CA . PHE A 1 132 ? -5.757 -18.367 3.340 1.00 97.94 132 PHE A CA 1
ATOM 1049 C C . PHE A 1 132 ? -4.560 -17.467 2.999 1.00 97.94 132 PHE A C 1
ATOM 1051 O O . PHE A 1 132 ? -4.166 -17.370 1.837 1.00 97.94 132 PHE A O 1
ATOM 1058 N N . TYR A 1 133 ? -3.926 -16.842 3.997 1.00 97.44 133 TYR A N 1
ATOM 1059 C CA . TYR A 1 133 ? -2.740 -16.027 3.752 1.00 97.44 133 TYR A CA 1
ATOM 1060 C C . TYR A 1 133 ? -1.591 -16.861 3.179 1.00 97.44 133 TYR A C 1
ATOM 1062 O O . TYR A 1 133 ? -0.997 -16.495 2.167 1.00 97.44 133 TYR A O 1
ATOM 1070 N N . LYS A 1 134 ? -1.293 -18.003 3.804 1.00 96.81 134 LYS A N 1
ATOM 1071 C CA . LYS A 1 134 ? -0.175 -18.864 3.399 1.00 96.81 134 LYS A CA 1
ATOM 1072 C C . LYS A 1 134 ? -0.471 -19.644 2.124 1.00 96.81 134 LYS A C 1
ATOM 1074 O O . LYS A 1 134 ? 0.431 -19.834 1.318 1.00 96.81 134 LYS A O 1
ATOM 1079 N N . GLU A 1 135 ? -1.708 -20.090 1.958 1.00 98.06 135 GLU A N 1
ATOM 1080 C CA . GLU A 1 135 ? -2.109 -20.987 0.872 1.00 98.06 135 GLU A CA 1
ATOM 1081 C C . GLU A 1 135 ? -2.503 -20.243 -0.407 1.00 98.06 135 GLU A C 1
ATOM 1083 O O . GLU A 1 135 ? -2.409 -20.812 -1.490 1.00 98.06 135 GLU A O 1
ATOM 1088 N N . VAL A 1 136 ? -2.926 -18.979 -0.299 1.00 98.12 136 VAL A N 1
ATOM 1089 C CA . VAL A 1 136 ? -3.466 -18.215 -1.435 1.00 98.12 136 VAL A CA 1
ATOM 1090 C C . VAL A 1 136 ? -2.740 -16.886 -1.624 1.00 98.12 136 VAL A C 1
ATOM 1092 O O . VAL A 1 136 ? -2.237 -16.613 -2.712 1.00 98.12 136 VAL A O 1
ATOM 1095 N N . VAL A 1 137 ? -2.629 -16.064 -0.575 1.00 97.44 137 VAL A N 1
ATOM 1096 C CA . VAL A 1 137 ? -2.079 -14.700 -0.708 1.00 97.44 137 VAL A CA 1
ATOM 1097 C C . VAL A 1 137 ? -0.572 -14.699 -0.966 1.00 97.44 137 VAL A C 1
ATOM 1099 O O . VAL A 1 137 ? -0.109 -13.928 -1.803 1.00 97.44 137 VAL A O 1
ATOM 1102 N N . ILE A 1 138 ? 0.203 -15.545 -0.276 1.00 96.81 138 ILE A N 1
ATOM 1103 C CA . ILE A 1 138 ? 1.653 -15.657 -0.506 1.00 96.81 138 ILE A CA 1
ATOM 1104 C C . ILE A 1 138 ? 1.950 -16.161 -1.931 1.00 96.81 138 ILE A C 1
ATOM 1106 O O . ILE A 1 138 ? 2.675 -15.458 -2.636 1.00 96.81 138 ILE A O 1
ATOM 1110 N N . PRO A 1 139 ? 1.379 -17.291 -2.405 1.00 97.94 139 PRO A N 1
ATOM 1111 C CA . PRO A 1 139 ? 1.634 -17.773 -3.763 1.00 97.94 139 PRO A CA 1
ATOM 1112 C C . PRO A 1 139 ? 1.261 -16.775 -4.862 1.00 97.94 139 PRO A C 1
ATOM 1114 O O . PRO A 1 139 ? 1.977 -16.680 -5.860 1.00 97.94 139 PRO A O 1
ATOM 1117 N N . ASP A 1 140 ? 0.168 -16.024 -4.680 1.00 98.31 140 ASP A N 1
ATOM 1118 C CA . ASP A 1 140 ? -0.217 -14.943 -5.591 1.00 98.31 140 ASP A CA 1
ATOM 1119 C C . ASP A 1 140 ? 0.762 -13.760 -5.519 1.00 98.31 140 ASP A C 1
ATOM 1121 O O . ASP A 1 140 ? 1.226 -13.280 -6.550 1.00 98.31 140 ASP A O 1
ATOM 1125 N N . GLY A 1 141 ? 1.155 -13.339 -4.312 1.00 97.06 141 GLY A N 1
ATOM 1126 C CA . GLY A 1 141 ? 2.191 -12.327 -4.085 1.00 97.06 141 GLY A CA 1
ATOM 1127 C C . GLY A 1 141 ? 3.492 -12.637 -4.826 1.00 97.06 141 GLY A C 1
ATOM 1128 O O . GLY A 1 141 ? 4.031 -11.790 -5.544 1.00 97.06 141 GLY A O 1
ATOM 1129 N N . ASP A 1 142 ? 3.958 -13.879 -4.726 1.00 97.19 142 ASP A N 1
ATOM 1130 C CA . ASP A 1 142 ? 5.184 -14.352 -5.374 1.00 97.19 142 ASP A CA 1
ATOM 1131 C C . ASP A 1 142 ? 5.115 -14.307 -6.914 1.00 97.19 142 ASP A C 1
ATOM 1133 O O . ASP A 1 142 ? 6.151 -14.371 -7.584 1.00 97.19 142 ASP A O 1
ATOM 1137 N N . GLN A 1 143 ? 3.930 -14.130 -7.512 1.00 97.94 143 GLN A N 1
ATOM 1138 C CA . GLN A 1 143 ? 3.805 -13.925 -8.957 1.00 97.94 143 GLN A CA 1
ATOM 1139 C C . GLN A 1 143 ? 4.250 -12.534 -9.405 1.00 97.94 143 GLN A C 1
ATOM 1141 O O . GLN A 1 143 ? 4.695 -12.404 -10.541 1.00 97.94 143 GLN A O 1
ATOM 1146 N N . PHE A 1 144 ? 4.168 -11.503 -8.552 1.00 98.00 144 PHE A N 1
ATOM 1147 C CA . PHE A 1 144 ? 4.371 -10.116 -8.994 1.00 98.00 144 PHE A CA 1
ATOM 1148 C C . PHE A 1 144 ? 5.306 -9.263 -8.125 1.00 98.00 144 PHE A C 1
ATOM 1150 O O . PHE A 1 144 ? 5.898 -8.313 -8.647 1.00 98.00 144 PHE A O 1
ATOM 1157 N N . ILE A 1 145 ? 5.534 -9.609 -6.852 1.00 97.50 145 ILE A N 1
ATOM 1158 C CA . ILE A 1 145 ? 6.453 -8.872 -5.966 1.00 97.50 145 ILE A CA 1
ATOM 1159 C C . ILE A 1 145 ? 7.716 -9.655 -5.600 1.00 97.50 145 ILE A C 1
ATOM 1161 O O . ILE A 1 145 ? 7.719 -10.873 -5.465 1.00 97.50 145 ILE A O 1
ATOM 1165 N N . SER A 1 146 ? 8.805 -8.926 -5.355 1.00 96.06 146 SER A N 1
ATOM 1166 C CA . SER A 1 146 ? 9.961 -9.422 -4.606 1.00 96.06 146 SER A CA 1
ATOM 1167 C C . SER A 1 146 ? 9.715 -9.182 -3.115 1.00 96.06 146 SER A C 1
ATOM 1169 O O . SER A 1 146 ? 10.145 -8.171 -2.551 1.00 96.06 146 SER A O 1
ATOM 1171 N N . ALA A 1 147 ? 8.984 -10.090 -2.462 1.00 88.00 147 ALA A N 1
ATOM 1172 C CA . ALA A 1 147 ? 8.477 -9.892 -1.099 1.00 88.00 147 ALA A CA 1
ATOM 1173 C C . ALA A 1 147 ? 9.570 -9.554 -0.064 1.00 88.00 147 ALA A C 1
ATOM 1175 O O . ALA A 1 147 ? 9.362 -8.700 0.800 1.00 88.00 147 ALA A O 1
ATOM 1176 N N . LYS A 1 148 ? 10.758 -10.166 -0.177 1.00 90.38 148 LYS A N 1
ATOM 1177 C CA . LYS A 1 148 ? 11.913 -9.904 0.709 1.00 90.38 148 LYS A CA 1
ATOM 1178 C C . LYS A 1 148 ? 12.536 -8.518 0.514 1.00 90.38 148 LYS A C 1
ATOM 1180 O O . LYS A 1 148 ? 13.254 -8.050 1.387 1.00 90.38 148 LYS A O 1
ATOM 1185 N N . SER A 1 149 ? 12.279 -7.875 -0.622 1.00 94.44 149 SER A N 1
ATOM 1186 C CA . SER A 1 149 ? 12.756 -6.524 -0.932 1.00 94.44 149 SER A CA 1
ATOM 1187 C C . SER A 1 149 ? 11.730 -5.442 -0.592 1.00 94.44 149 SER A C 1
ATOM 1189 O O . SER A 1 149 ? 12.010 -4.267 -0.805 1.00 94.44 149 SER A O 1
ATOM 1191 N N . CYS A 1 150 ? 10.546 -5.816 -0.103 1.00 95.50 150 CYS A N 1
ATOM 1192 C CA . CYS A 1 150 ? 9.502 -4.876 0.288 1.00 95.50 150 CYS A CA 1
ATOM 1193 C C . CYS A 1 150 ? 9.719 -4.383 1.726 1.00 95.50 150 CYS A C 1
ATOM 1195 O O . CYS A 1 150 ? 10.135 -5.145 2.600 1.00 95.50 150 CYS A O 1
ATOM 1197 N N . MET A 1 151 ? 9.369 -3.126 1.994 1.00 96.94 151 MET A N 1
ATOM 1198 C CA . MET A 1 151 ? 9.473 -2.506 3.321 1.00 96.94 151 MET A CA 1
ATOM 1199 C C . MET A 1 151 ? 8.091 -2.170 3.882 1.00 96.94 151 MET A C 1
ATOM 1201 O O . MET A 1 151 ? 7.120 -2.068 3.135 1.00 96.94 151 MET A O 1
ATOM 1205 N N . ARG A 1 152 ? 7.979 -2.009 5.205 1.00 95.25 152 ARG A N 1
ATOM 1206 C CA . ARG A 1 152 ? 6.695 -1.765 5.881 1.00 95.25 152 ARG A CA 1
ATOM 1207 C C . ARG A 1 152 ? 6.833 -0.689 6.954 1.00 95.25 152 ARG A C 1
ATOM 1209 O O . ARG A 1 152 ? 7.862 -0.633 7.620 1.00 95.25 152 ARG A O 1
ATOM 1216 N N . THR A 1 153 ? 5.801 0.126 7.140 1.00 95.31 153 THR A N 1
ATOM 1217 C CA . THR A 1 153 ? 5.690 1.091 8.247 1.00 95.31 153 THR A CA 1
ATOM 1218 C C . THR A 1 153 ? 4.296 1.032 8.859 1.00 95.31 153 THR A C 1
ATOM 1220 O O . THR A 1 153 ? 3.331 0.726 8.159 1.00 95.31 153 THR A O 1
ATOM 1223 N N . ALA A 1 154 ? 4.187 1.339 10.151 1.00 92.12 154 ALA A N 1
ATOM 1224 C CA . ALA A 1 154 ? 2.922 1.509 10.857 1.00 92.12 154 ALA A CA 1
ATOM 1225 C C . ALA A 1 154 ? 2.925 2.867 11.565 1.00 92.12 154 ALA A C 1
ATOM 1227 O O . ALA A 1 154 ? 3.934 3.258 12.149 1.00 92.12 154 ALA A O 1
ATOM 1228 N N . GLY A 1 155 ? 1.813 3.590 11.501 1.00 86.06 155 GLY A N 1
ATOM 1229 C CA . GLY A 1 155 ? 1.687 4.903 12.124 1.00 86.06 155 GLY A CA 1
ATOM 1230 C C . GLY A 1 155 ? 0.257 5.419 12.090 1.00 86.06 155 GLY A C 1
ATOM 1231 O O . GLY A 1 155 ? -0.687 4.650 11.931 1.00 86.06 155 GLY A O 1
ATOM 1232 N N . TYR A 1 156 ? 0.108 6.730 12.222 1.00 78.69 156 TYR A N 1
ATOM 1233 C CA . TYR A 1 156 ? -1.158 7.442 12.078 1.00 78.69 156 TYR A CA 1
ATOM 1234 C C . TYR A 1 156 ? -0.972 8.605 11.099 1.00 78.69 156 TYR A C 1
ATOM 1236 O O . TYR A 1 156 ? 0.154 9.002 10.802 1.00 78.69 156 TYR A O 1
ATOM 1244 N N . GLU A 1 157 ? -2.074 9.126 10.576 1.00 76.38 157 GLU A N 1
ATOM 1245 C CA . GLU A 1 157 ? -2.077 10.309 9.716 1.00 76.38 157 GLU A CA 1
ATOM 1246 C C . GLU A 1 157 ? -2.773 11.453 10.449 1.00 76.38 157 GLU A C 1
ATOM 1248 O O . GLU A 1 157 ? -3.800 11.243 11.080 1.00 76.38 157 GLU A O 1
ATOM 1253 N N . GLU A 1 158 ? -2.239 12.665 10.344 1.00 71.12 158 GLU A N 1
ATOM 1254 C CA . GLU A 1 158 ? -2.963 13.892 10.676 1.00 71.12 158 GLU A CA 1
ATOM 1255 C C . GLU A 1 158 ? -3.352 14.567 9.359 1.00 71.12 158 GLU A C 1
ATOM 1257 O O . GLU A 1 158 ? -2.523 14.733 8.462 1.00 71.12 158 GLU A O 1
ATOM 1262 N N . CYS A 1 159 ? -4.626 14.925 9.209 1.00 72.06 159 CYS A N 1
ATOM 1263 C CA . CYS A 1 159 ? -5.137 15.494 7.967 1.00 72.06 159 CYS A CA 1
ATOM 1264 C C . CYS A 1 159 ? -5.374 16.999 8.125 1.00 72.06 159 CYS A C 1
ATOM 1266 O O . CYS A 1 159 ? -6.336 17.411 8.765 1.00 72.06 159 CYS A O 1
ATOM 1268 N N . PHE A 1 160 ? -4.503 17.806 7.515 1.00 67.81 160 PHE A N 1
ATOM 1269 C CA . PHE A 1 160 ? -4.577 19.273 7.538 1.00 67.81 160 PHE A CA 1
ATOM 1270 C C . PHE A 1 160 ? -5.332 19.857 6.336 1.00 67.81 160 PHE A C 1
ATOM 1272 O O . PHE A 1 160 ? -5.766 21.007 6.376 1.00 67.81 160 PHE A O 1
ATOM 1279 N N . ILE A 1 161 ? -5.490 19.083 5.257 1.00 72.50 161 ILE A N 1
ATOM 1280 C CA . ILE A 1 161 ? -6.216 19.480 4.046 1.00 72.50 161 ILE A CA 1
ATOM 1281 C C . ILE A 1 161 ? -7.052 18.294 3.565 1.00 72.50 161 ILE A C 1
ATOM 1283 O O . ILE A 1 161 ? -6.518 17.214 3.318 1.00 72.50 161 ILE A O 1
ATOM 1287 N N . MET A 1 162 ? -8.353 18.509 3.380 1.00 74.94 162 MET A N 1
ATOM 1288 C CA . MET A 1 162 ? -9.292 17.517 2.853 1.00 74.94 162 MET A CA 1
ATOM 1289 C C . MET A 1 162 ? -10.246 18.196 1.871 1.00 74.94 162 MET A C 1
ATOM 1291 O O . MET A 1 162 ? -10.802 19.251 2.171 1.00 74.94 162 MET A O 1
ATOM 1295 N N . ASN A 1 163 ? -10.448 17.602 0.691 1.00 76.44 163 ASN A N 1
ATOM 1296 C CA . ASN A 1 163 ? -11.333 18.140 -0.354 1.00 76.44 163 ASN A CA 1
ATOM 1297 C C . ASN A 1 163 ? -11.054 19.619 -0.697 1.00 76.44 163 ASN A C 1
ATOM 1299 O O . ASN A 1 163 ? -11.976 20.433 -0.773 1.00 76.44 163 ASN A O 1
ATOM 1303 N N . ASN A 1 164 ? -9.773 19.963 -0.876 1.00 78.19 164 ASN A N 1
ATOM 1304 C CA . ASN A 1 164 ? -9.301 21.322 -1.170 1.00 78.19 164 ASN A CA 1
ATOM 1305 C C . ASN A 1 164 ? -9.666 22.371 -0.096 1.00 78.19 164 ASN A C 1
ATOM 1307 O O . ASN A 1 164 ? -9.842 23.552 -0.394 1.00 78.19 164 ASN A O 1
ATOM 1311 N N . ARG A 1 165 ? -9.828 21.947 1.162 1.00 72.12 165 ARG A N 1
ATOM 1312 C CA . ARG A 1 165 ? -10.116 22.827 2.300 1.00 72.12 165 ARG A CA 1
ATOM 1313 C C . ARG A 1 165 ? -9.185 22.514 3.456 1.00 72.12 165 ARG A C 1
ATOM 1315 O O . ARG A 1 165 ? -8.921 21.344 3.728 1.00 72.12 165 ARG A O 1
ATOM 1322 N N . VAL A 1 166 ? -8.729 23.560 4.140 1.00 78.00 166 VAL A N 1
ATOM 1323 C CA . VAL A 1 166 ? -7.975 23.421 5.388 1.00 78.00 166 VAL A CA 1
ATOM 1324 C C . VAL A 1 166 ? -8.890 22.822 6.453 1.00 78.00 166 VAL A C 1
ATOM 1326 O O . VAL A 1 166 ? -10.040 23.237 6.605 1.00 78.00 166 VAL A O 1
ATOM 1329 N N . VAL A 1 167 ? -8.377 21.825 7.164 1.00 69.31 167 VAL A N 1
ATOM 1330 C CA . VAL A 1 167 ? -9.036 21.203 8.310 1.00 69.31 167 VAL A CA 1
ATOM 1331 C C . VAL A 1 167 ? -8.537 21.906 9.567 1.00 69.31 167 VAL A C 1
ATOM 1333 O O . VAL A 1 167 ? -7.337 21.948 9.827 1.00 69.31 167 VAL A O 1
ATOM 1336 N N . GLU A 1 168 ? -9.455 22.470 10.349 1.00 59.75 168 GLU A N 1
ATOM 1337 C CA . GLU A 1 168 ? -9.119 23.040 11.653 1.00 59.75 168 GLU A CA 1
ATOM 1338 C C . GLU A 1 168 ? -8.783 21.917 12.639 1.00 59.75 168 GLU A C 1
ATOM 1340 O O . GLU A 1 168 ? -9.628 21.074 12.948 1.00 59.75 168 GLU A O 1
ATOM 1345 N N . ILE A 1 169 ? -7.551 21.920 13.147 1.00 53.84 169 ILE A N 1
ATOM 1346 C CA . ILE A 1 169 ? -7.111 21.000 14.196 1.00 53.84 169 ILE A CA 1
ATOM 1347 C C . ILE A 1 169 ? -7.133 21.767 15.523 1.00 53.84 169 ILE A C 1
ATOM 1349 O O . ILE A 1 169 ? -6.480 22.809 15.626 1.00 53.84 169 ILE A O 1
ATOM 1353 N N . PRO A 1 170 ? -7.881 21.299 16.540 1.00 47.25 170 PRO A N 1
ATOM 1354 C CA . PRO A 1 170 ? -7.867 21.927 17.854 1.00 47.25 170 PRO A CA 1
ATOM 1355 C C . PRO A 1 170 ? -6.441 21.969 18.434 1.00 47.25 170 PRO A C 1
ATOM 1357 O O . PRO A 1 170 ? -5.694 21.003 18.262 1.00 47.25 170 PRO A O 1
ATOM 1360 N N . PRO A 1 171 ? -6.050 23.048 19.135 1.00 45.59 171 PRO A N 1
ATOM 1361 C CA . PRO A 1 171 ? -4.733 23.138 19.754 1.00 45.59 171 PRO A CA 1
ATOM 1362 C C . PRO A 1 171 ? -4.483 21.988 20.739 1.00 45.59 171 PRO A C 1
ATOM 1364 O O . PRO A 1 171 ? -5.373 21.573 21.481 1.00 45.59 171 PRO A O 1
ATOM 1367 N N . LEU A 1 172 ? -3.241 21.495 20.756 1.00 47.47 172 LEU A N 1
ATOM 1368 C CA . LEU A 1 172 ? -2.772 20.427 21.640 1.00 47.47 172 LEU A CA 1
ATOM 1369 C C . LEU A 1 172 ? -2.637 20.935 23.086 1.00 47.47 172 LEU A C 1
ATOM 1371 O O . LEU A 1 172 ? -1.536 21.200 23.565 1.00 47.47 172 LEU A O 1
ATOM 1375 N N . THR A 1 173 ? -3.741 21.084 23.810 1.00 41.12 173 THR A N 1
ATOM 1376 C CA . THR A 1 173 ? -3.690 21.322 25.258 1.00 41.12 173 THR A CA 1
ATOM 1377 C C . THR A 1 173 ? -3.479 19.988 25.981 1.00 41.12 173 THR A C 1
ATOM 1379 O O . THR A 1 173 ? -4.369 19.142 25.957 1.00 41.12 173 THR A O 1
ATOM 1382 N N . GLY A 1 174 ? -2.319 19.791 26.627 1.00 43.72 174 GLY A N 1
ATOM 1383 C CA . GLY A 1 174 ? -2.119 18.705 27.603 1.00 43.72 174 GLY A CA 1
ATOM 1384 C C . GLY A 1 174 ? -1.158 17.557 27.251 1.00 43.72 174 GLY A C 1
ATOM 1385 O O . GLY A 1 174 ? -1.265 16.501 27.867 1.00 43.72 174 GLY A O 1
ATOM 1386 N N . ARG A 1 175 ? -0.197 17.708 26.325 1.00 42.75 175 ARG A N 1
ATOM 1387 C CA . ARG A 1 175 ? 0.904 16.724 26.244 1.00 42.75 175 ARG A CA 1
ATOM 1388 C C . ARG A 1 175 ? 1.812 16.861 27.472 1.00 42.75 175 ARG A C 1
ATOM 1390 O O . ARG A 1 175 ? 2.472 17.884 27.628 1.00 42.75 175 ARG A O 1
ATOM 1397 N N . ALA A 1 176 ? 1.903 15.810 28.288 1.00 34.16 176 ALA A N 1
ATOM 1398 C CA . ALA A 1 176 ? 3.169 15.513 28.946 1.00 34.16 176 ALA A CA 1
ATOM 1399 C C . ALA A 1 176 ? 4.181 15.216 27.829 1.00 3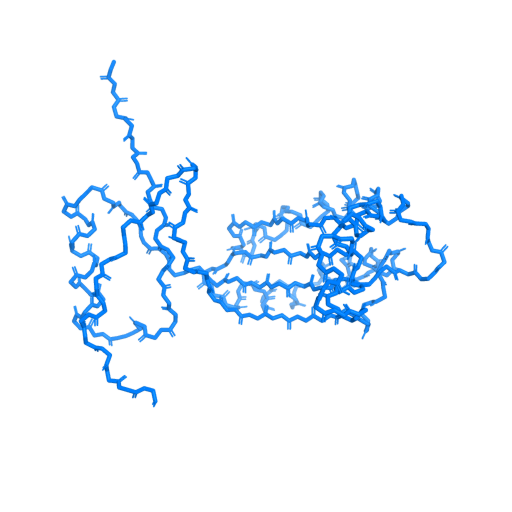4.16 176 ALA A C 1
ATOM 1401 O O . ALA A 1 176 ? 3.875 14.477 26.891 1.00 34.16 176 ALA A O 1
ATOM 1402 N N . SER A 1 177 ? 5.325 15.889 27.873 1.00 30.94 177 SER A N 1
ATOM 1403 C CA . SER A 1 177 ? 6.455 15.685 26.969 1.00 30.94 177 SER A CA 1
ATOM 1404 C C . SER A 1 177 ? 6.779 14.195 26.818 1.00 30.94 177 SER A C 1
ATOM 1406 O O . SER A 1 177 ? 6.808 13.480 27.818 1.00 30.94 177 SER A O 1
ATOM 1408 N N . LEU A 1 178 ? 6.974 13.768 25.565 1.00 32.28 178 LEU A N 1
ATOM 1409 C CA . LEU A 1 178 ? 7.495 12.446 25.200 1.00 32.28 178 LEU A CA 1
ATOM 1410 C C . LEU A 1 178 ? 8.867 12.194 25.835 1.00 32.28 178 L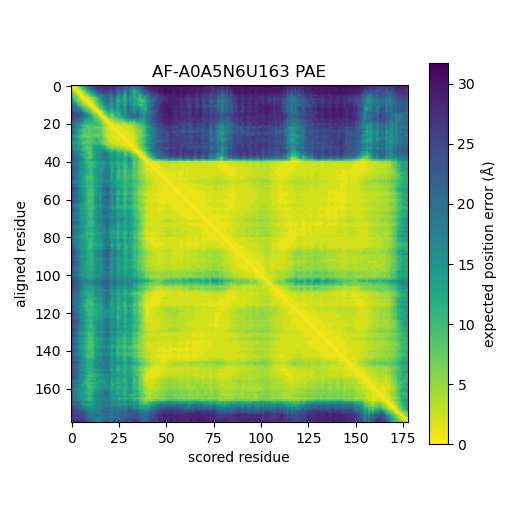EU A C 1
ATOM 1412 O O . LEU A 1 178 ? 9.641 13.175 25.931 1.00 32.28 178 LEU A O 1
#

Secondary structure (DSSP, 8-state):
-------------TT-SSSHHHHHHHHHHHHTT-------EEEEEEE-B-TTS-HHHHHHHIIIIIHHHHHHHHHHTT--EEEEEE--HHHHHHHHHHTGGG-TTSS---SEEEEEEES-THHHHHHHHSHHIIIIIHHHHHHHB-GGG-EEEEE----SEETTEEPPPPP---PPP-

Foldseek 3Di:
DDDPQPQDAFQDFPPPPDDDVVVVVVVVCVVVNHPDYANKKKKKKQFAWDPPDDLCRQVCLVPPPLCVLCVVVLVVLAFPDKDKFADDPVNQVVVCVVCPVVDDPPGDPTRIMMITIGRDCVSVVVSCPDPCCVVPVVVSCVVITPRVPMDMDMTIDGDQADPNDGDDDPDPPDDPDD

Mean predicted aligned error: 10.04 Å

InterPro domains:
  IPR009799 EthD domain [PF07110] (51-146)
  IPR011008 Dimeric alpha-beta barrel [SSF54909] (41-154)

pLDDT: mean 79.2, std 22.22, range [28.47, 98.62]

Sequence (178 aa):
MTSNDKTIVILASGAWNAGSAYDDFRRLLKQKGVTAVAIVIRLTLMLKKRKDLTDEQFHRHWTHVHGPLVSAWLAGHGVIKYSQYHQPPQYRADATKLWEYLGADSITNWDGHVQLYLPSLDCIANALSNPFYKEVVIPDGDQFISAKSCMRTAGYEECFIMNNRVVEIPPLTGRASL

Nearest PDB structures (foldseek):
  2ftr-assembly1_B  TM=7.474E-01  e=2.146E-04  Halalkalibacterium halodurans C-125
  3bde-assembly1_A  TM=6.440E-01  e=2.752E-04  Mesorhizobium japonicum MAFF 303099
  2bbe-assembly1_A  TM=6.308E-01  e=3.300E-03  Shewanella oneidensis MR-1
  2okq-assembly1_A  TM=5.405E-01  e=1.143E-02  Shigella flexneri
  1iuj-assembly1_B  TM=5.566E-01  e=7.366E-02  Thermus thermophilus

Solvent-accessible surface area (backbone atoms only — not comparable to full-atom values): 10700 Å² total; per-residue (Å²): 141,82,78,87,77,68,83,62,81,53,52,51,68,100,81,62,88,75,58,71,71,47,56,50,49,54,49,53,34,48,74,71,67,36,89,64,77,55,50,43,39,35,38,36,37,40,33,29,55,36,88,90,53,52,71,65,57,35,52,49,44,45,58,74,47,51,42,67,67,45,47,64,59,42,43,74,38,54,41,77,42,80,47,80,45,79,50,53,70,66,62,51,54,53,50,45,65,75,42,44,94,72,39,92,80,68,57,81,89,54,48,25,33,38,42,36,30,23,74,49,72,60,32,54,56,53,46,66,71,36,66,62,34,68,75,45,51,47,62,54,44,63,72,40,35,33,70,89,71,38,49,75,50,77,48,67,59,79,75,55,65,56,95,95,35,78,44,90,71,81,79,87,82,78,76,76,82,131

Organism: Aspergillus avenaceus (NCBI:txid36643)

Radius of gyration: 19.74 Å; Cα contacts (8 Å, |Δi|>4): 223; chains: 1; bounding box: 53×44×48 Å